Protein AF-A0A6G8QA32-F1 (afdb_monomer)

Solvent-accessible surface area (backbone atoms only — not comparable to full-atom values): 10793 Å² total; per-residue (Å²): 134,88,84,82,86,81,86,90,88,90,83,83,83,89,84,81,85,84,85,73,77,60,71,68,54,51,55,54,52,47,42,72,76,38,42,38,48,56,50,11,52,54,50,24,54,64,68,51,70,81,67,85,61,31,51,89,49,28,36,59,53,36,42,57,32,34,19,50,25,43,5,26,30,67,74,33,30,70,44,24,60,54,46,42,53,55,49,51,50,50,58,74,77,45,66,76,94,37,43,68,60,48,37,52,50,45,50,52,51,37,51,52,28,49,52,53,8,48,76,72,52,25,68,77,41,88,81,31,29,57,50,26,50,51,43,32,52,54,45,37,49,42,35,54,50,22,75,74,50,59,62,66,63,7,10,51,36,31,18,51,41,24,40,51,46,17,52,51,20,50,51,35,37,74,64,62,45,58,43,34,51,58,54,25,46,16,48,23,42,22,23,40,50,39,15,51,48,33,50,52,49,67,77,74,110

Radius of gyration: 25.03 Å; Cα contacts (8 Å, |Δi|>4): 263; chains: 1; bounding box: 91×55×49 Å

Structure (mmCIF, N/CA/C/O backbone):
data_AF-A0A6G8QA32-F1
#
_entry.id   AF-A0A6G8QA32-F1
#
loop_
_atom_site.group_PDB
_atom_site.id
_atom_site.type_symbol
_atom_site.label_atom_id
_atom_site.label_alt_id
_atom_site.label_comp_id
_atom_site.label_asym_id
_atom_site.label_entity_id
_atom_site.label_seq_id
_atom_site.pdbx_PDB_ins_code
_atom_site.Cartn_x
_atom_site.Cartn_y
_atom_site.Cartn_z
_atom_site.occupancy
_atom_site.B_iso_or_equiv
_atom_site.auth_seq_id
_atom_site.auth_comp_id
_atom_site.auth_asym_id
_atom_site.auth_atom_id
_atom_site.pdbx_PDB_model_num
ATOM 1 N N . MET A 1 1 ? -75.207 42.469 -10.118 1.00 35.59 1 MET A N 1
ATOM 2 C CA . MET A 1 1 ? -73.937 43.212 -10.244 1.00 35.59 1 MET A CA 1
ATOM 3 C C . MET A 1 1 ? -72.831 42.168 -10.261 1.00 35.59 1 MET A C 1
ATOM 5 O O . MET A 1 1 ? -72.671 41.504 -9.248 1.00 35.59 1 MET A O 1
ATOM 9 N N . THR A 1 2 ? -72.485 41.675 -11.463 1.00 43.31 2 THR A N 1
ATOM 10 C CA . THR A 1 2 ? -71.264 42.030 -12.250 1.00 43.31 2 THR A CA 1
ATOM 11 C C . THR A 1 2 ? -69.996 41.509 -11.558 1.00 43.31 2 THR A C 1
ATOM 13 O O . THR A 1 2 ? -69.832 41.728 -10.369 1.00 43.31 2 THR A O 1
ATOM 16 N N . ASP A 1 3 ? -69.050 40.779 -12.146 1.00 42.31 3 ASP A N 1
ATOM 17 C CA . ASP A 1 3 ? -68.728 40.358 -13.514 1.00 42.31 3 ASP A CA 1
ATOM 18 C C . ASP A 1 3 ? -67.750 39.168 -13.409 1.00 42.31 3 ASP A C 1
ATOM 20 O O . ASP A 1 3 ? -67.003 39.068 -12.434 1.00 42.31 3 ASP A O 1
ATOM 24 N N . LYS A 1 4 ? -67.681 38.298 -14.425 1.00 38.44 4 LYS A N 1
ATOM 25 C CA . LYS A 1 4 ? -66.510 37.426 -14.640 1.00 38.44 4 LYS A CA 1
ATOM 26 C C . LYS A 1 4 ? -66.053 37.485 -16.100 1.00 38.44 4 LYS A C 1
ATOM 28 O O . LYS A 1 4 ? -66.445 36.672 -16.930 1.00 38.44 4 LYS A O 1
ATOM 33 N N . HIS A 1 5 ? -65.166 38.446 -16.362 1.00 47.00 5 HIS A N 1
ATOM 34 C CA . HIS A 1 5 ? -63.981 38.252 -17.206 1.00 47.00 5 HIS A CA 1
ATOM 35 C C . HIS A 1 5 ? -63.198 37.032 -16.655 1.00 47.00 5 HIS A C 1
ATOM 37 O O . HIS A 1 5 ? -63.240 36.778 -15.456 1.00 47.00 5 HIS A O 1
ATOM 43 N N . THR A 1 6 ? -62.531 36.157 -17.401 1.00 45.69 6 THR A N 1
ATOM 44 C CA . THR A 1 6 ? -61.585 36.345 -18.505 1.00 45.69 6 THR A CA 1
ATOM 45 C C . THR A 1 6 ? -61.342 34.940 -19.072 1.00 45.69 6 THR A C 1
ATOM 47 O O . THR A 1 6 ? -60.805 34.083 -18.371 1.00 45.69 6 THR A O 1
ATOM 50 N N . PHE A 1 7 ? -61.731 34.692 -20.320 1.00 50.09 7 PHE A N 1
ATOM 51 C CA . PHE A 1 7 ? -61.122 33.639 -21.135 1.00 50.09 7 PHE A CA 1
ATOM 52 C C . PHE A 1 7 ? -59.887 34.231 -21.822 1.00 50.09 7 PHE A C 1
ATOM 54 O O . PHE A 1 7 ? -59.841 35.437 -22.048 1.00 50.09 7 PHE A O 1
ATOM 61 N N . VAL A 1 8 ? -58.956 33.360 -22.220 1.00 51.25 8 VAL A N 1
ATOM 62 C CA . VAL A 1 8 ? -57.717 33.640 -22.972 1.00 51.25 8 VAL A CA 1
ATOM 63 C C . VAL A 1 8 ? -56.501 33.922 -22.080 1.00 51.25 8 VAL A C 1
ATOM 65 O O . VAL A 1 8 ? -56.152 35.077 -21.892 1.00 51.25 8 VAL A O 1
ATOM 68 N N . ASN A 1 9 ? -55.843 32.869 -21.560 1.00 45.88 9 ASN A N 1
ATOM 69 C CA . ASN A 1 9 ? -54.397 32.613 -21.759 1.00 45.88 9 ASN A CA 1
ATOM 70 C C . ASN A 1 9 ? -53.909 31.324 -21.036 1.00 45.88 9 ASN A C 1
ATOM 72 O O . ASN A 1 9 ? -53.170 31.395 -20.064 1.00 45.88 9 ASN A O 1
ATOM 76 N N . GLU A 1 10 ? -54.310 30.121 -21.467 1.00 48.72 10 GLU A N 1
ATOM 77 C CA . GLU A 1 10 ? -53.823 28.864 -20.835 1.00 48.72 10 GLU A CA 1
ATOM 78 C C . GLU A 1 10 ? -53.080 27.909 -21.785 1.00 48.72 10 GLU A C 1
ATOM 80 O O . GLU A 1 10 ? -52.717 26.795 -21.408 1.00 48.72 10 GLU A O 1
ATOM 85 N N . GLY A 1 11 ? -52.815 28.331 -23.024 1.00 44.69 11 GLY A N 1
ATOM 86 C CA . GLY A 1 11 ? -52.379 27.409 -24.077 1.00 44.69 11 GLY A CA 1
ATOM 87 C C . GLY A 1 11 ? -50.909 27.451 -24.494 1.00 44.69 11 GLY A C 1
ATOM 88 O O . GLY A 1 11 ? -50.516 26.584 -25.269 1.00 44.69 11 GLY A O 1
ATOM 89 N N . ARG A 1 12 ? -50.094 28.431 -24.068 1.00 44.59 12 ARG A N 1
ATOM 90 C CA . ARG A 1 12 ? -48.812 28.709 -24.757 1.00 44.59 12 ARG A CA 1
ATOM 91 C C . ARG A 1 12 ? -47.520 28.499 -23.955 1.00 44.59 12 ARG A C 1
ATOM 93 O O . ARG A 1 12 ? -46.463 28.467 -24.571 1.00 44.59 12 ARG A O 1
ATOM 100 N N . ASP A 1 13 ? -47.577 28.209 -22.655 1.00 47.12 13 ASP A N 1
ATOM 101 C CA . ASP A 1 13 ? -46.352 28.248 -21.824 1.00 47.12 13 ASP A CA 1
ATOM 102 C C . ASP A 1 13 ? -45.863 26.891 -21.281 1.00 47.12 13 ASP A C 1
ATOM 104 O O . ASP A 1 13 ? -44.907 26.834 -20.514 1.00 47.12 13 ASP A O 1
ATOM 108 N N . ARG A 1 14 ? -46.454 25.755 -21.683 1.00 50.00 14 ARG A N 1
ATOM 109 C CA . ARG A 1 14 ? -46.094 24.430 -21.118 1.00 50.00 14 ARG A CA 1
ATOM 110 C C . ARG A 1 14 ? -45.115 23.580 -21.941 1.00 50.00 14 ARG A C 1
ATOM 112 O O . ARG A 1 14 ? -44.933 22.408 -21.619 1.00 50.00 14 ARG A O 1
ATOM 119 N N . ALA A 1 15 ? -44.467 24.128 -22.970 1.00 47.38 15 ALA A N 1
ATOM 120 C CA . ALA A 1 15 ? -43.664 23.325 -23.905 1.00 47.38 15 ALA A CA 1
ATOM 121 C C . ALA A 1 15 ? -42.150 23.614 -23.932 1.00 47.38 15 ALA A C 1
ATOM 123 O O . ALA A 1 15 ? -41.453 23.013 -24.746 1.00 47.38 15 ALA A O 1
ATOM 124 N N . ALA A 1 16 ? -41.607 24.479 -23.067 1.00 47.75 16 ALA A N 1
ATOM 125 C CA . ALA A 1 16 ? -40.223 24.948 -23.233 1.00 47.75 16 ALA A CA 1
ATOM 126 C C . ALA A 1 16 ? -39.300 24.856 -22.005 1.00 47.75 16 ALA A C 1
ATOM 128 O O . ALA A 1 16 ? -38.249 25.487 -22.031 1.00 47.75 16 ALA A O 1
ATOM 129 N N . ASP A 1 17 ? -39.609 24.059 -20.973 1.00 50.31 17 ASP A N 1
ATOM 130 C CA . ASP A 1 17 ? -38.730 23.994 -19.787 1.00 50.31 17 ASP A CA 1
ATOM 131 C C . ASP A 1 17 ? -38.497 22.586 -19.210 1.00 50.31 17 ASP A C 1
ATOM 133 O O . ASP A 1 17 ? -38.587 22.325 -18.013 1.00 50.31 17 ASP A O 1
ATOM 137 N N . ARG A 1 18 ? -38.202 21.618 -20.087 1.00 50.56 18 ARG A N 1
ATOM 138 C CA . ARG A 1 18 ? -37.724 20.278 -19.689 1.00 50.56 18 ARG A CA 1
ATOM 139 C C . ARG A 1 18 ? -36.359 19.936 -20.289 1.00 50.56 18 ARG A C 1
ATOM 141 O O . ARG A 1 18 ? -36.125 18.804 -20.700 1.00 50.56 18 ARG A O 1
ATOM 148 N N . ARG A 1 19 ? -35.426 20.893 -20.315 1.00 51.34 19 ARG A N 1
ATOM 149 C CA . ARG A 1 19 ? -33.996 20.602 -20.538 1.00 51.34 19 ARG A CA 1
ATOM 150 C C . ARG A 1 19 ? -33.278 20.398 -19.196 1.00 51.34 19 ARG A C 1
ATOM 152 O O . ARG A 1 19 ? -32.651 21.287 -18.644 1.00 51.34 19 ARG A O 1
ATOM 159 N N . SER A 1 20 ? -33.456 19.186 -18.670 1.00 56.50 20 SER A N 1
ATOM 160 C CA . SER A 1 20 ? -32.508 18.387 -17.871 1.00 56.50 20 SER A CA 1
ATOM 161 C C . SER A 1 20 ? -31.464 19.095 -16.970 1.00 56.50 20 SER A C 1
ATOM 163 O O . SER A 1 20 ? -30.311 19.236 -17.373 1.00 56.50 20 SER A O 1
ATOM 165 N N . PRO A 1 21 ? -31.774 19.321 -15.676 1.00 46.78 21 PRO A N 1
ATOM 166 C CA . PRO A 1 21 ? -30.774 19.531 -14.615 1.00 46.78 21 PRO A CA 1
ATOM 167 C C . PRO A 1 21 ? -30.239 18.221 -13.991 1.00 46.78 21 PRO A C 1
ATOM 169 O O . PRO A 1 21 ? -29.433 18.251 -13.060 1.00 46.78 21 PRO A O 1
ATOM 172 N N . GLN A 1 22 ? -30.710 17.049 -14.436 1.00 54.41 22 GLN A N 1
ATOM 173 C CA . GLN A 1 22 ? -30.453 15.769 -13.754 1.00 54.41 22 GLN A CA 1
ATOM 174 C C . GLN A 1 22 ? -29.045 15.195 -13.983 1.00 54.41 22 GLN A C 1
ATOM 176 O O . GLN A 1 22 ? -28.532 14.509 -13.099 1.00 54.41 22 GLN A O 1
ATOM 181 N N . ALA A 1 23 ? -28.385 15.509 -15.104 1.00 53.34 23 ALA A N 1
ATOM 182 C CA . ALA A 1 23 ? -27.060 14.961 -15.412 1.00 53.34 23 ALA A CA 1
ATOM 183 C C . ALA A 1 23 ? -25.986 15.410 -14.398 1.00 53.34 23 ALA A C 1
ATOM 185 O O . ALA A 1 23 ? -25.161 14.609 -13.968 1.00 53.34 23 ALA A O 1
ATOM 186 N N . HIS A 1 24 ? -26.043 16.661 -13.929 1.00 51.91 24 HIS A N 1
ATOM 187 C CA . HIS A 1 24 ? -25.031 17.226 -13.025 1.00 51.91 24 HIS A CA 1
ATOM 188 C C . HIS A 1 24 ? -25.173 16.750 -11.566 1.00 51.91 24 HIS A C 1
ATOM 190 O O . HIS A 1 24 ? -24.177 16.638 -10.849 1.00 51.91 24 HIS A O 1
ATOM 196 N N . ARG A 1 25 ? -26.396 16.414 -11.121 1.00 55.50 25 ARG A N 1
ATOM 197 C CA . ARG A 1 25 ? -26.646 15.832 -9.785 1.00 55.50 25 ARG A CA 1
ATOM 198 C C . ARG A 1 25 ? -26.235 14.360 -9.684 1.00 55.50 25 ARG A C 1
ATOM 200 O O . ARG A 1 25 ? -25.860 13.917 -8.604 1.00 55.50 25 ARG A O 1
ATOM 207 N N . GLY A 1 26 ? -26.278 13.611 -10.789 1.00 61.16 26 GLY A N 1
ATOM 208 C CA . GLY A 1 26 ? -25.907 12.192 -10.796 1.00 61.16 26 GLY A CA 1
ATOM 209 C C . GLY A 1 26 ? -24.415 11.969 -10.545 1.00 61.16 26 GLY A C 1
ATOM 210 O O . GLY A 1 26 ? -24.044 11.174 -9.687 1.00 61.16 26 GLY A O 1
ATOM 211 N N . TRP A 1 27 ? -23.559 12.724 -11.239 1.00 61.28 27 TRP A N 1
ATOM 212 C CA . TRP A 1 27 ? -22.103 12.583 -11.136 1.00 61.28 27 TRP A CA 1
ATOM 213 C C . TRP A 1 27 ? -21.562 13.108 -9.807 1.00 61.28 27 TRP A C 1
ATOM 215 O O . TRP A 1 27 ? -20.755 12.442 -9.169 1.00 61.28 27 TRP A O 1
ATOM 225 N N . THR A 1 28 ? -22.058 14.252 -9.332 1.00 66.62 28 THR A N 1
ATOM 226 C CA . THR A 1 28 ? -21.672 14.801 -8.021 1.00 66.62 28 THR A CA 1
ATOM 227 C C . THR A 1 28 ? -22.135 13.913 -6.862 1.00 66.62 28 THR A C 1
ATOM 229 O O . THR A 1 28 ? -21.379 13.715 -5.913 1.00 66.62 28 THR A O 1
ATOM 232 N N . GLY A 1 29 ? -23.324 13.304 -6.957 1.00 66.19 29 GLY A N 1
ATOM 233 C CA . GLY A 1 29 ? -23.816 12.328 -5.979 1.00 66.19 29 GLY A CA 1
ATOM 234 C C . GLY A 1 29 ? -23.032 11.011 -5.979 1.00 66.19 29 GLY A C 1
ATOM 235 O O . GLY A 1 29 ? -22.724 10.484 -4.909 1.00 66.19 29 GLY A O 1
ATOM 236 N N . LEU A 1 30 ? -22.641 10.507 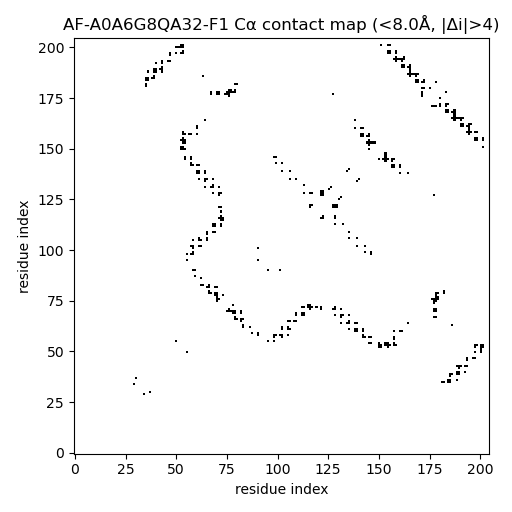-7.158 1.00 62.53 30 LEU A N 1
ATOM 237 C CA . LEU A 1 30 ? -21.757 9.342 -7.266 1.00 62.53 30 LEU A CA 1
ATOM 238 C C . LEU A 1 30 ? -20.360 9.633 -6.708 1.00 62.53 30 LEU A C 1
ATOM 240 O O . LEU A 1 30 ? -19.847 8.824 -5.942 1.00 62.53 30 LEU A O 1
ATOM 244 N N . LEU A 1 31 ? -19.761 10.782 -7.042 1.00 62.94 31 LEU A N 1
ATOM 245 C CA . LEU A 1 31 ? -18.456 11.185 -6.511 1.00 62.94 31 LEU A CA 1
ATOM 246 C C . LEU A 1 31 ? -18.503 11.384 -4.995 1.00 62.94 31 LEU A C 1
ATOM 248 O O . LEU A 1 31 ? -17.568 10.987 -4.316 1.00 62.94 31 LEU A O 1
ATOM 252 N N . ALA A 1 32 ? -19.588 11.926 -4.440 1.00 68.56 32 ALA A N 1
ATOM 253 C CA . ALA A 1 32 ? -19.733 12.064 -2.992 1.00 68.56 32 ALA A CA 1
ATOM 254 C C . ALA A 1 32 ? -19.792 10.701 -2.273 1.00 68.56 32 ALA A C 1
ATOM 256 O O . ALA A 1 32 ? -19.285 10.572 -1.159 1.00 68.56 32 ALA A O 1
ATOM 257 N N . HIS A 1 33 ? -20.372 9.675 -2.908 1.00 78.00 33 HIS A N 1
ATOM 258 C CA . HIS A 1 33 ? -20.499 8.338 -2.317 1.00 78.00 33 HIS A CA 1
ATOM 259 C C . HIS A 1 33 ? -19.316 7.401 -2.625 1.00 78.00 33 HIS A C 1
ATOM 261 O O . HIS A 1 33 ? -19.033 6.501 -1.840 1.00 78.00 33 HIS A O 1
ATOM 267 N N . ARG A 1 34 ? -18.610 7.612 -3.743 1.00 90.06 34 ARG A N 1
ATOM 268 C CA . ARG A 1 34 ? -17.484 6.792 -4.233 1.00 90.06 34 ARG A CA 1
ATOM 269 C C . ARG A 1 34 ? -16.193 7.594 -4.399 1.00 90.06 34 ARG A C 1
ATOM 271 O O . ARG A 1 34 ? -15.340 7.243 -5.213 1.00 90.06 34 ARG A O 1
ATOM 278 N N . TRP A 1 35 ? -16.027 8.659 -3.613 1.00 94.38 35 TRP A N 1
ATOM 279 C CA . TRP A 1 35 ? -14.808 9.469 -3.631 1.00 94.38 35 TRP A CA 1
ATOM 280 C C . TRP A 1 35 ? -13.525 8.639 -3.449 1.00 94.38 35 TRP A C 1
ATOM 282 O O . TRP A 1 35 ? -12.556 8.969 -4.132 1.00 94.38 35 TRP A O 1
ATOM 292 N N . PRO A 1 36 ? -13.475 7.555 -2.632 1.00 95.25 36 PRO A N 1
ATOM 293 C CA . PRO A 1 36 ? -12.251 6.772 -2.501 1.00 95.25 36 PRO A CA 1
ATOM 294 C C . PRO A 1 36 ? -11.911 6.032 -3.794 1.00 95.25 36 PRO A C 1
ATOM 296 O O . PRO A 1 36 ? -10.756 6.015 -4.198 1.00 95.25 36 PRO A O 1
ATOM 299 N N . THR A 1 37 ? -12.915 5.490 -4.490 1.00 95.81 37 THR A N 1
ATOM 300 C CA . THR A 1 37 ? -12.738 4.850 -5.801 1.00 95.81 37 THR A CA 1
ATOM 301 C C . THR A 1 37 ? -12.262 5.854 -6.842 1.00 95.81 37 THR A C 1
ATOM 303 O O . THR A 1 37 ? -11.296 5.587 -7.547 1.00 95.81 37 THR A O 1
ATOM 306 N N . ALA A 1 38 ? -12.910 7.019 -6.930 1.00 94.94 38 ALA A N 1
ATOM 307 C CA . ALA A 1 38 ? -12.535 8.053 -7.892 1.00 94.94 38 ALA A CA 1
ATOM 308 C C . ALA A 1 38 ? -11.100 8.550 -7.653 1.00 94.94 38 ALA A C 1
ATOM 310 O O . ALA A 1 38 ? -10.321 8.671 -8.597 1.00 94.94 38 ALA A O 1
ATOM 311 N N . LEU A 1 39 ? -10.732 8.770 -6.386 1.00 95.81 39 LEU A N 1
ATOM 312 C CA . LEU A 1 39 ? -9.366 9.108 -6.000 1.00 95.81 39 LEU A CA 1
ATOM 313 C C . LEU A 1 39 ? -8.390 7.971 -6.331 1.00 95.81 39 LEU A C 1
ATOM 315 O O . LEU A 1 39 ? -7.285 8.243 -6.783 1.00 95.81 39 LEU A O 1
ATOM 319 N N . GLY A 1 40 ? -8.790 6.714 -6.129 1.00 96.56 40 GLY A N 1
ATOM 320 C CA . GLY A 1 40 ? -7.959 5.546 -6.415 1.00 96.56 40 GLY A CA 1
ATOM 321 C C . GLY A 1 40 ? -7.651 5.418 -7.902 1.00 96.56 40 GLY A C 1
ATOM 322 O O . GLY A 1 40 ? -6.496 5.265 -8.273 1.00 96.56 40 GLY A O 1
ATOM 323 N N . VAL A 1 41 ? -8.658 5.596 -8.762 1.00 96.94 41 VAL A N 1
ATOM 324 C CA . VAL A 1 41 ? -8.477 5.630 -10.223 1.00 96.94 41 VAL A CA 1
ATOM 325 C C . VAL A 1 41 ? -7.546 6.772 -10.635 1.00 96.94 41 VAL A C 1
ATOM 327 O O . VAL A 1 41 ? -6.653 6.565 -11.451 1.00 96.94 41 VAL A O 1
ATOM 330 N N . ALA A 1 42 ? -7.729 7.967 -10.065 1.00 95.88 42 ALA A N 1
ATOM 331 C CA . ALA A 1 42 ? -6.887 9.118 -10.382 1.00 95.88 42 ALA A CA 1
ATOM 332 C C . ALA A 1 42 ? -5.423 8.894 -9.971 1.00 95.88 42 ALA A C 1
ATOM 334 O O . ALA A 1 42 ? -4.521 9.163 -10.758 1.00 95.88 42 ALA A O 1
ATOM 335 N N . VAL A 1 43 ? -5.183 8.370 -8.764 1.00 94.88 43 VAL A N 1
ATOM 336 C CA . VAL A 1 43 ? -3.828 8.047 -8.295 1.00 94.88 43 VAL A CA 1
ATOM 337 C C . VAL A 1 43 ? -3.219 6.932 -9.136 1.00 94.88 43 VAL A C 1
ATOM 339 O O . VAL A 1 43 ? -2.089 7.093 -9.576 1.00 94.88 43 VAL A O 1
ATOM 342 N N . ALA A 1 44 ? -3.963 5.862 -9.427 1.00 95.56 44 ALA A N 1
ATOM 343 C CA . ALA A 1 44 ? -3.485 4.779 -10.279 1.00 95.56 44 ALA A CA 1
ATOM 344 C C . ALA A 1 44 ? -3.063 5.292 -11.661 1.00 95.56 44 ALA A C 1
ATOM 346 O O . ALA A 1 44 ? -1.984 4.966 -12.133 1.00 95.56 44 ALA A O 1
ATOM 347 N N . ALA A 1 45 ? -3.873 6.149 -12.289 1.00 95.00 45 ALA A N 1
ATOM 348 C CA . ALA A 1 45 ? -3.529 6.757 -13.572 1.00 95.00 45 ALA A CA 1
ATOM 349 C C . ALA A 1 45 ? -2.219 7.565 -13.505 1.00 95.00 45 ALA A C 1
ATOM 351 O O . ALA A 1 45 ? -1.419 7.498 -14.433 1.00 95.00 45 ALA A O 1
ATOM 352 N N . LEU A 1 46 ? -1.984 8.294 -12.408 1.00 91.88 46 LEU A N 1
ATOM 353 C CA . LEU A 1 46 ? -0.741 9.041 -12.193 1.00 91.88 46 LEU A CA 1
ATOM 354 C C . LEU A 1 46 ? 0.457 8.120 -11.936 1.00 91.88 46 LEU A C 1
ATOM 356 O O . LEU A 1 46 ? 1.538 8.393 -12.449 1.00 91.88 46 LEU A O 1
ATOM 360 N N . THR A 1 47 ? 0.284 7.039 -11.169 1.00 88.69 47 THR A N 1
ATOM 361 C CA . THR A 1 47 ? 1.379 6.109 -10.854 1.00 88.69 47 THR A CA 1
ATOM 362 C C . THR A 1 47 ? 1.783 5.263 -12.053 1.00 88.69 47 THR A C 1
ATOM 364 O O . THR A 1 47 ? 2.949 4.900 -12.155 1.00 88.69 47 THR A O 1
ATOM 367 N N . VAL A 1 48 ? 0.854 4.954 -12.966 1.00 90.06 48 VAL A N 1
ATOM 368 C CA . VAL A 1 48 ? 1.147 4.101 -14.131 1.00 90.06 48 VAL A CA 1
ATOM 369 C C . VAL A 1 48 ? 1.662 4.861 -15.357 1.00 90.06 48 VAL A C 1
ATOM 371 O O . VAL A 1 48 ? 2.127 4.234 -16.303 1.00 90.06 48 VAL A O 1
ATOM 374 N N . PHE A 1 49 ? 1.579 6.196 -15.363 1.00 87.44 49 PHE A N 1
ATOM 375 C CA . PHE A 1 49 ? 1.800 7.016 -16.560 1.00 87.44 49 PHE A CA 1
ATOM 376 C C . PHE A 1 49 ? 3.211 6.903 -17.171 1.00 87.44 49 PHE A C 1
ATOM 378 O O . PHE A 1 49 ? 3.342 6.994 -18.388 1.00 87.44 49 PHE A O 1
ATOM 385 N N . ASP A 1 50 ? 4.248 6.695 -16.355 1.00 79.38 50 ASP A N 1
ATOM 386 C CA . ASP A 1 50 ? 5.651 6.550 -16.799 1.00 79.38 50 ASP A CA 1
ATOM 387 C C . ASP A 1 50 ? 6.264 5.225 -16.306 1.00 79.38 50 ASP A C 1
ATOM 389 O O . ASP A 1 50 ? 7.457 5.150 -16.022 1.00 79.38 50 ASP A O 1
ATOM 393 N N . LEU A 1 51 ? 5.444 4.171 -16.162 1.00 85.12 51 LEU A N 1
ATOM 394 C CA . LEU A 1 51 ? 5.944 2.828 -15.842 1.00 85.12 51 LEU A CA 1
ATOM 395 C C . LEU A 1 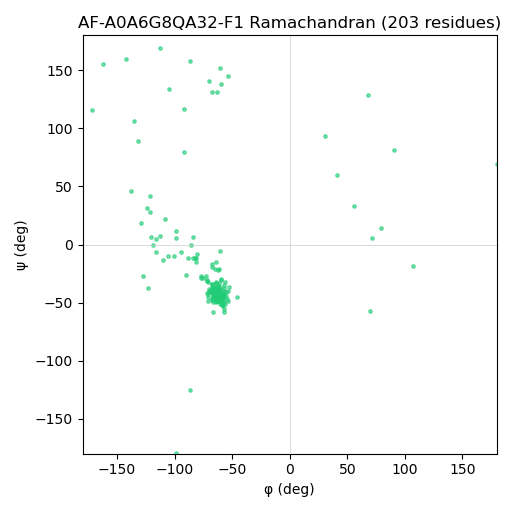51 ? 6.760 2.267 -17.006 1.00 85.12 51 LEU A C 1
ATOM 397 O O . LEU A 1 51 ? 6.295 2.279 -18.148 1.00 85.12 51 LEU A O 1
ATOM 401 N N . ARG A 1 52 ? 7.953 1.737 -16.710 1.00 81.38 52 ARG A N 1
ATOM 402 C CA . ARG A 1 52 ? 8.859 1.188 -17.730 1.00 81.38 52 ARG A CA 1
ATOM 403 C C . ARG A 1 52 ? 9.235 -0.267 -17.488 1.00 81.38 52 ARG A C 1
ATOM 405 O O . ARG A 1 52 ? 9.351 -0.993 -18.466 1.00 81.38 52 ARG A O 1
ATOM 412 N N . GLY A 1 53 ? 9.430 -0.683 -16.233 1.00 74.00 53 GLY A N 1
ATOM 413 C CA . GLY A 1 53 ? 9.880 -2.046 -15.904 1.00 74.00 53 GLY A CA 1
ATOM 414 C C . GLY A 1 53 ? 9.025 -2.798 -14.880 1.00 74.00 53 GLY A C 1
ATOM 415 O O . GLY A 1 53 ? 8.963 -4.018 -14.914 1.00 74.00 53 GLY A O 1
ATOM 416 N N . GLY A 1 54 ? 8.338 -2.105 -13.974 1.00 79.88 54 GLY A N 1
ATOM 417 C CA . GLY A 1 54 ? 7.451 -2.691 -12.965 1.00 79.88 54 GLY A CA 1
ATOM 418 C C . GLY A 1 54 ? 7.989 -2.683 -11.533 1.00 79.88 54 GLY A C 1
ATOM 419 O O . GLY A 1 54 ? 7.199 -2.792 -10.595 1.00 79.88 54 GLY A O 1
ATOM 420 N N . THR A 1 55 ? 9.300 -2.517 -11.325 1.00 90.06 55 THR A N 1
ATOM 421 C CA . THR A 1 55 ? 9.904 -2.452 -9.980 1.00 90.06 55 THR A CA 1
ATOM 422 C C . THR A 1 55 ? 9.813 -1.071 -9.331 1.00 90.06 55 THR A C 1
ATOM 424 O O . THR A 1 55 ? 10.000 -0.959 -8.123 1.00 90.06 55 THR A O 1
ATOM 427 N N . GLU A 1 56 ? 9.440 -0.032 -10.079 1.00 89.94 56 GLU A N 1
ATOM 428 C CA . GLU A 1 56 ? 9.300 1.353 -9.602 1.00 89.94 56 GLU A CA 1
ATOM 429 C C . GLU A 1 56 ? 8.199 1.512 -8.537 1.00 89.94 56 GLU A C 1
ATOM 431 O O . GLU A 1 56 ? 8.120 2.526 -7.848 1.00 89.94 56 GLU A O 1
ATOM 436 N N . LEU A 1 57 ? 7.326 0.510 -8.390 1.00 92.81 57 LEU A N 1
ATOM 437 C CA . LEU A 1 57 ? 6.271 0.482 -7.376 1.00 92.81 57 LEU A CA 1
ATOM 438 C C . LEU A 1 57 ? 6.646 -0.350 -6.141 1.00 92.81 57 LEU A C 1
ATOM 440 O O . LEU A 1 57 ? 5.811 -0.531 -5.251 1.00 92.81 57 LEU A O 1
ATOM 444 N N . ALA A 1 58 ? 7.884 -0.844 -6.049 1.00 94.62 58 ALA A N 1
ATOM 445 C CA . ALA A 1 58 ? 8.371 -1.654 -4.936 1.00 94.62 58 ALA A CA 1
ATOM 446 C C . ALA A 1 58 ? 8.220 -0.931 -3.586 1.00 94.62 58 ALA A C 1
ATOM 448 O O . ALA A 1 58 ? 7.495 -1.411 -2.707 1.00 94.62 58 ALA A O 1
ATOM 449 N N . ALA A 1 59 ? 8.822 0.252 -3.419 1.00 93.81 59 ALA A N 1
ATOM 450 C CA . ALA A 1 59 ? 8.728 0.992 -2.163 1.00 93.81 59 ALA A CA 1
ATOM 451 C C . ALA A 1 59 ? 7.293 1.439 -1.835 1.00 93.81 59 ALA A C 1
ATOM 453 O O . ALA A 1 59 ? 6.916 1.460 -0.660 1.00 93.81 59 ALA A O 1
ATOM 454 N N . LEU A 1 60 ? 6.468 1.743 -2.845 1.00 93.56 60 LEU A N 1
ATOM 455 C CA . LEU A 1 60 ? 5.046 2.047 -2.646 1.00 93.56 60 LEU A CA 1
ATOM 456 C C . LEU A 1 60 ? 4.286 0.827 -2.101 1.00 93.56 60 LEU A C 1
ATOM 458 O O . LEU A 1 60 ? 3.536 0.950 -1.134 1.00 93.56 60 LEU A O 1
ATOM 462 N N . THR A 1 61 ? 4.534 -0.355 -2.664 1.00 95.44 61 THR A N 1
ATOM 463 C CA . THR A 1 61 ? 3.935 -1.622 -2.215 1.00 95.44 61 THR A CA 1
ATOM 464 C C . THR A 1 61 ? 4.359 -1.957 -0.781 1.00 95.44 61 THR A C 1
ATOM 466 O O . THR A 1 61 ? 3.524 -2.309 0.056 1.00 95.44 61 THR A O 1
ATOM 469 N N . MET A 1 62 ? 5.645 -1.772 -0.449 1.00 96.38 62 MET A N 1
ATOM 470 C CA . MET A 1 62 ? 6.140 -1.887 0.928 1.00 96.38 62 MET A CA 1
ATOM 471 C C . MET A 1 62 ? 5.392 -0.918 1.853 1.00 96.38 62 MET A C 1
ATOM 473 O O . MET A 1 62 ? 4.882 -1.339 2.894 1.00 96.38 62 MET A O 1
ATOM 477 N N . LEU A 1 63 ? 5.276 0.359 1.471 1.00 96.94 63 LEU A N 1
ATOM 478 C CA . LEU A 1 63 ? 4.585 1.379 2.257 1.00 96.94 63 LEU A CA 1
ATOM 479 C C . LEU A 1 63 ? 3.141 0.975 2.583 1.00 96.94 63 LEU A C 1
ATOM 481 O O . LEU A 1 63 ? 2.745 1.120 3.740 1.00 96.94 63 LEU A O 1
ATOM 485 N N . MET A 1 64 ? 2.371 0.437 1.630 1.00 96.06 64 MET A N 1
ATOM 486 C CA . MET A 1 64 ? 0.980 0.028 1.886 1.00 96.06 64 MET A CA 1
ATOM 487 C C . MET A 1 64 ? 0.883 -0.988 3.038 1.00 96.06 64 MET A C 1
ATOM 489 O O . MET A 1 64 ? 0.084 -0.814 3.962 1.00 96.06 64 MET A O 1
ATOM 493 N N . SER A 1 65 ? 1.788 -1.970 3.084 1.00 95.31 65 SER A N 1
ATOM 494 C CA . SER A 1 65 ? 1.838 -2.934 4.192 1.00 95.31 65 SER A CA 1
ATOM 495 C C . SER A 1 65 ? 2.172 -2.274 5.545 1.00 95.31 65 SER A C 1
ATOM 497 O O . SER A 1 65 ? 1.580 -2.603 6.581 1.00 95.31 65 SER A O 1
ATOM 499 N N . VAL A 1 66 ? 3.065 -1.274 5.552 1.00 97.50 66 VAL A N 1
ATOM 500 C CA . VAL A 1 66 ? 3.436 -0.514 6.759 1.00 97.50 66 VAL A CA 1
ATOM 501 C C . VAL A 1 66 ? 2.278 0.342 7.264 1.00 97.50 66 VAL A C 1
ATOM 503 O O . VAL A 1 66 ? 2.103 0.481 8.477 1.00 97.50 66 VAL A O 1
ATOM 506 N N . VAL A 1 67 ? 1.444 0.876 6.368 1.00 97.94 67 VAL A N 1
ATOM 507 C CA . VAL A 1 67 ? 0.260 1.665 6.733 1.00 97.94 67 VAL A CA 1
ATOM 508 C C . VAL A 1 67 ? -0.700 0.853 7.607 1.00 97.94 67 VAL A C 1
ATOM 510 O O . VAL A 1 67 ? -1.157 1.342 8.648 1.00 97.94 67 VAL A O 1
ATOM 513 N N . TYR A 1 68 ? -0.958 -0.402 7.236 1.00 97.19 68 TYR A N 1
ATOM 514 C CA . TYR A 1 68 ? -1.783 -1.320 8.022 1.00 97.19 68 TYR A CA 1
ATOM 515 C C . TYR A 1 68 ? -1.205 -1.578 9.414 1.00 97.19 68 TYR A C 1
ATOM 517 O O . TYR A 1 68 ? -1.926 -1.512 10.418 1.00 97.19 68 TYR A O 1
ATOM 525 N N . LEU A 1 69 ? 0.106 -1.823 9.492 1.00 97.50 69 LEU A N 1
ATOM 526 C CA . LEU A 1 69 ? 0.785 -2.038 10.763 1.00 97.50 69 LEU A CA 1
ATOM 527 C C . LEU A 1 69 ? 0.754 -0.783 11.645 1.00 97.50 69 LEU A C 1
ATOM 529 O O . LEU A 1 69 ? 0.478 -0.893 12.838 1.00 97.50 69 LEU A O 1
ATOM 533 N N . GLY A 1 70 ? 0.958 0.407 11.075 1.00 96.81 70 GLY A N 1
ATOM 534 C CA . GLY A 1 70 ? 0.884 1.678 11.798 1.00 96.81 70 GLY A CA 1
ATOM 535 C C . GLY A 1 70 ? -0.513 1.964 12.355 1.00 96.81 70 GLY A C 1
ATOM 536 O O . GLY A 1 70 ? -0.657 2.341 13.523 1.00 96.81 70 GLY A O 1
ATOM 537 N N . ALA A 1 71 ? -1.562 1.710 11.567 1.00 96.50 71 ALA A N 1
ATOM 538 C CA . ALA A 1 71 ? -2.945 1.829 12.027 1.00 96.50 71 ALA A CA 1
ATOM 539 C C . ALA A 1 71 ? -3.261 0.847 13.172 1.00 96.50 71 ALA A C 1
ATOM 541 O O . ALA A 1 71 ? -3.893 1.236 14.162 1.00 96.50 71 ALA A O 1
ATOM 542 N N . ALA A 1 72 ? -2.776 -0.398 13.073 1.00 96.12 72 ALA A N 1
ATOM 543 C CA . ALA A 1 72 ? -2.916 -1.412 14.118 1.00 96.12 72 ALA A CA 1
ATOM 544 C C . ALA A 1 72 ? -2.130 -1.062 15.393 1.00 96.12 72 ALA A C 1
ATOM 546 O O . ALA A 1 72 ? -2.661 -1.193 16.496 1.00 96.12 72 ALA A O 1
ATOM 547 N N . ALA A 1 73 ? -0.893 -0.581 15.255 1.00 96.44 73 ALA A N 1
ATOM 548 C CA . ALA A 1 73 ? -0.025 -0.195 16.365 1.00 96.44 73 ALA A CA 1
ATOM 549 C C . ALA A 1 73 ? -0.601 0.961 17.187 1.00 96.44 73 ALA A C 1
ATOM 551 O O . ALA A 1 73 ? -0.437 1.018 18.409 1.00 96.44 73 ALA A O 1
ATOM 552 N N . LEU A 1 74 ? -1.295 1.884 16.520 1.00 94.44 74 LEU A N 1
ATOM 553 C CA . LEU A 1 74 ? -1.877 3.058 17.160 1.00 94.44 74 LEU A CA 1
ATOM 554 C C . LEU A 1 74 ? -3.337 2.879 17.576 1.00 94.44 74 LEU A C 1
ATOM 556 O O . LEU A 1 74 ? -3.869 3.753 18.267 1.00 94.44 74 LEU A O 1
ATOM 560 N N . ASP A 1 75 ? -3.948 1.752 17.202 1.00 93.06 75 ASP A N 1
ATOM 561 C CA . ASP A 1 75 ? -5.349 1.408 17.456 1.00 93.06 75 ASP A CA 1
ATOM 562 C C . ASP A 1 75 ? -6.320 2.475 16.913 1.00 93.06 75 ASP A C 1
ATOM 564 O O . ASP A 1 75 ? -7.366 2.764 17.494 1.00 93.06 75 ASP A O 1
ATOM 568 N N . ARG A 1 76 ? -5.951 3.118 15.794 1.00 93.81 76 ARG A N 1
ATOM 569 C CA . ARG A 1 76 ? -6.722 4.203 15.168 1.00 93.81 76 ARG A CA 1
ATOM 570 C C . ARG A 1 76 ? -6.803 4.022 13.659 1.00 93.81 76 ARG A C 1
ATOM 572 O O . ARG A 1 76 ? -5.886 4.364 12.924 1.00 93.81 76 ARG A O 1
ATOM 579 N N . ARG A 1 77 ? -7.983 3.622 13.185 1.00 95.00 77 ARG A N 1
ATOM 580 C CA . ARG A 1 77 ? -8.277 3.357 11.764 1.00 95.00 77 ARG A CA 1
ATOM 581 C C . ARG A 1 77 ? -7.942 4.507 10.813 1.00 95.00 77 ARG A C 1
ATOM 583 O O . ARG A 1 77 ? -7.436 4.283 9.721 1.00 95.00 77 ARG A O 1
ATOM 590 N N . ARG A 1 78 ? -8.219 5.750 11.225 1.00 94.06 78 ARG A N 1
ATOM 591 C CA . ARG A 1 78 ? -7.941 6.956 10.418 1.00 94.06 78 ARG A CA 1
ATOM 592 C C . ARG A 1 78 ? -6.448 7.222 10.246 1.00 94.06 78 ARG A C 1
ATOM 594 O O . ARG A 1 78 ? -6.070 7.942 9.332 1.00 94.06 78 ARG A O 1
ATOM 601 N N . PHE A 1 79 ? -5.616 6.646 11.111 1.00 94.69 79 PHE A N 1
ATOM 602 C CA . PHE A 1 79 ? -4.175 6.827 11.052 1.00 94.69 79 PHE A CA 1
ATOM 603 C C . PHE A 1 79 ? -3.561 6.172 9.809 1.00 94.69 79 PHE A C 1
ATOM 605 O O . PHE A 1 79 ? -2.481 6.576 9.403 1.00 94.69 79 PHE A O 1
ATOM 612 N N . ALA A 1 80 ? -4.286 5.262 9.145 1.00 96.69 80 ALA A N 1
ATOM 613 C CA . ALA A 1 80 ? -3.892 4.727 7.847 1.00 96.69 80 ALA A CA 1
ATOM 614 C C . ALA A 1 80 ? -3.618 5.844 6.819 1.00 96.69 80 ALA A C 1
ATOM 616 O O . ALA A 1 80 ? -2.548 5.901 6.227 1.00 96.69 80 ALA A O 1
ATOM 617 N N . TRP A 1 81 ? -4.530 6.816 6.703 1.00 97.56 81 TRP A N 1
ATOM 618 C CA . TRP A 1 81 ? -4.340 7.979 5.829 1.00 97.56 81 TRP A CA 1
ATOM 619 C C . TRP A 1 81 ? -3.136 8.834 6.233 1.00 97.56 81 TRP A C 1
ATOM 621 O O . TRP A 1 81 ? -2.434 9.344 5.371 1.00 97.56 81 TRP A O 1
ATOM 631 N N . VAL A 1 82 ? -2.873 8.982 7.534 1.00 97.75 82 VAL A N 1
ATOM 632 C CA . VAL A 1 82 ? -1.734 9.776 8.024 1.00 97.75 82 VAL A CA 1
ATOM 633 C C . VAL A 1 82 ? -0.412 9.110 7.650 1.00 97.75 82 VAL A C 1
ATOM 635 O O . VAL A 1 82 ? 0.471 9.778 7.119 1.00 97.75 82 VAL A O 1
ATOM 638 N N . VAL A 1 83 ? -0.284 7.801 7.888 1.00 96.81 83 VAL A N 1
ATOM 639 C CA . VAL A 1 83 ? 0.929 7.041 7.539 1.00 96.81 83 VAL A CA 1
ATOM 640 C C . VAL A 1 83 ? 1.120 7.006 6.029 1.00 96.81 83 VAL A C 1
ATOM 642 O O . VAL A 1 83 ? 2.239 7.202 5.569 1.00 96.81 83 VAL A O 1
ATOM 645 N N . LEU A 1 84 ? 0.035 6.836 5.266 1.00 97.12 84 LEU A N 1
ATOM 646 C CA . LEU A 1 84 ? 0.079 6.899 3.810 1.00 97.12 84 LEU A CA 1
ATOM 647 C C . LEU A 1 84 ? 0.632 8.244 3.342 1.00 97.12 84 LEU A C 1
ATOM 649 O O . LEU A 1 84 ? 1.606 8.271 2.604 1.00 97.12 84 LEU A O 1
ATOM 653 N N . LEU A 1 85 ? 0.026 9.355 3.767 1.00 97.38 85 LEU A N 1
ATOM 654 C CA . LEU A 1 85 ? 0.425 10.687 3.311 1.00 97.38 85 LEU A CA 1
ATOM 655 C C . LEU A 1 85 ? 1.865 11.016 3.718 1.00 97.38 85 LEU A C 1
ATOM 657 O O . LEU A 1 85 ? 2.604 11.590 2.924 1.00 97.38 85 LEU A O 1
ATOM 661 N N . ALA A 1 86 ? 2.282 10.612 4.921 1.00 97.38 86 ALA A N 1
ATOM 662 C CA . ALA A 1 86 ? 3.664 10.759 5.363 1.00 97.38 86 ALA A CA 1
ATOM 663 C C . ALA A 1 86 ? 4.632 9.933 4.499 1.00 97.38 86 ALA A C 1
ATOM 665 O O . ALA A 1 86 ? 5.664 10.445 4.076 1.00 97.38 86 ALA A O 1
ATOM 666 N N . GLY A 1 87 ? 4.294 8.678 4.199 1.00 96.19 87 GLY A N 1
ATOM 667 C CA . GLY A 1 87 ? 5.120 7.814 3.360 1.00 96.19 87 GLY A CA 1
ATOM 668 C C . GLY A 1 87 ? 5.179 8.266 1.902 1.00 96.19 87 GLY A C 1
ATOM 669 O O . GLY A 1 87 ? 6.256 8.291 1.321 1.00 96.19 87 GLY A O 1
ATOM 670 N N . VAL A 1 88 ? 4.055 8.700 1.327 1.00 94.19 88 VAL A N 1
ATOM 671 C CA . VAL A 1 88 ? 4.001 9.269 -0.028 1.00 94.19 88 VAL A CA 1
ATOM 672 C C . VAL A 1 88 ? 4.818 10.554 -0.109 1.00 94.19 88 VAL A C 1
ATOM 674 O O . VAL A 1 88 ? 5.517 10.756 -1.094 1.00 94.19 88 VAL A O 1
ATOM 677 N N . ALA A 1 89 ? 4.798 11.399 0.927 1.00 95.81 89 ALA A N 1
ATOM 678 C CA . ALA A 1 89 ? 5.684 12.558 0.979 1.00 95.81 89 ALA A CA 1
ATOM 679 C C . ALA A 1 89 ? 7.159 12.126 0.933 1.00 95.81 89 ALA A C 1
ATOM 681 O O . ALA A 1 89 ? 7.917 12.667 0.137 1.00 95.81 89 ALA A O 1
ATOM 682 N N . VAL A 1 90 ? 7.560 11.111 1.708 1.00 94.50 90 VAL A N 1
ATOM 683 C CA . VAL A 1 90 ? 8.926 10.560 1.634 1.00 94.50 90 VAL A CA 1
ATOM 684 C C . VAL A 1 90 ? 9.251 10.072 0.218 1.00 94.50 90 VAL A C 1
ATOM 686 O O . VAL A 1 90 ? 10.285 10.453 -0.318 1.00 94.50 90 VAL A O 1
ATOM 689 N N . LEU A 1 91 ? 8.358 9.304 -0.414 1.00 91.62 91 LEU A N 1
ATOM 690 C CA . LEU A 1 91 ? 8.539 8.822 -1.790 1.00 91.62 91 LEU A CA 1
ATOM 691 C C . LEU A 1 91 ? 8.659 9.963 -2.812 1.00 91.62 91 LEU A C 1
ATOM 693 O O . LEU A 1 91 ? 9.437 9.863 -3.750 1.00 91.62 91 LEU A O 1
ATOM 697 N N . ALA A 1 92 ? 7.922 11.059 -2.627 1.00 90.06 92 ALA A N 1
ATOM 698 C CA . ALA A 1 92 ? 7.933 12.195 -3.546 1.00 90.06 92 ALA A CA 1
ATOM 699 C C . ALA A 1 92 ? 9.220 13.037 -3.466 1.00 90.06 92 ALA A C 1
ATOM 701 O O . ALA A 1 92 ? 9.582 13.694 -4.442 1.00 90.06 92 ALA A O 1
ATOM 702 N N . PHE A 1 93 ? 9.897 13.050 -2.313 1.00 90.94 93 PHE A N 1
ATOM 703 C CA . PHE A 1 93 ? 11.113 13.845 -2.095 1.00 90.94 93 PHE A CA 1
ATOM 704 C C . PHE A 1 93 ? 12.411 13.035 -2.198 1.00 90.94 93 PHE A C 1
ATOM 706 O O . PHE A 1 93 ? 13.492 13.626 -2.214 1.00 90.94 93 PHE A O 1
ATOM 713 N N . VAL A 1 94 ? 12.330 11.705 -2.260 1.00 89.75 94 VAL A N 1
ATOM 714 C CA . VAL A 1 94 ? 13.496 10.822 -2.361 1.00 89.75 94 VAL A CA 1
ATOM 715 C C . VAL A 1 94 ? 13.610 10.277 -3.788 1.00 89.75 94 VAL A C 1
ATOM 717 O O . VAL A 1 94 ? 12.616 9.809 -4.337 1.00 89.75 94 VAL A O 1
ATOM 720 N N . PRO A 1 95 ? 14.806 10.295 -4.406 1.00 84.94 95 PRO A N 1
ATOM 721 C CA . PRO A 1 95 ? 14.988 9.762 -5.753 1.00 84.94 95 PRO A CA 1
ATOM 722 C C . PRO A 1 95 ? 14.632 8.275 -5.849 1.00 84.94 95 PRO A C 1
ATOM 724 O O . PRO A 1 95 ? 15.073 7.479 -5.015 1.00 84.94 95 PRO A O 1
ATOM 727 N N . THR A 1 96 ? 13.940 7.891 -6.925 1.00 78.00 96 THR A N 1
ATOM 728 C CA . THR A 1 96 ? 13.547 6.500 -7.230 1.00 78.00 96 THR A CA 1
ATOM 729 C C . THR A 1 96 ? 14.738 5.561 -7.412 1.00 78.00 96 THR A C 1
ATOM 731 O O . THR A 1 96 ? 14.635 4.372 -7.152 1.00 78.00 96 THR A O 1
ATOM 734 N N . SER A 1 97 ? 15.934 6.075 -7.717 1.00 80.00 97 SER A N 1
ATOM 735 C CA . SER A 1 97 ? 17.177 5.284 -7.682 1.00 80.00 97 SER A CA 1
ATOM 736 C C . SER A 1 97 ? 17.506 4.705 -6.293 1.00 80.00 97 SER A C 1
ATOM 738 O O . SER A 1 97 ? 18.478 3.968 -6.147 1.00 80.00 97 SER A O 1
ATOM 740 N N . SER A 1 98 ? 16.727 5.054 -5.267 1.00 87.00 98 SER A N 1
ATOM 741 C CA . SER A 1 98 ? 16.902 4.641 -3.876 1.00 87.00 98 SER A CA 1
ATOM 742 C C . SER A 1 98 ? 15.848 3.626 -3.410 1.00 87.00 98 SER A C 1
ATOM 744 O O . SER A 1 98 ? 15.647 3.513 -2.203 1.00 87.00 98 SER A O 1
ATOM 746 N N . GLU A 1 99 ? 15.188 2.882 -4.312 1.00 85.81 99 GLU A N 1
ATOM 747 C CA . GLU A 1 99 ? 14.149 1.876 -3.981 1.00 85.81 99 GLU A CA 1
ATOM 748 C C . GLU A 1 99 ? 14.538 0.952 -2.815 1.00 85.81 99 GLU A C 1
ATOM 750 O O . GLU A 1 99 ? 13.757 0.738 -1.885 1.00 85.81 99 GLU A O 1
ATOM 755 N N . VAL A 1 100 ? 15.774 0.439 -2.819 1.00 89.88 100 VAL A N 1
ATOM 756 C CA . VAL A 1 100 ? 16.284 -0.424 -1.741 1.00 89.88 100 VAL A CA 1
ATOM 757 C C . VAL A 1 100 ? 16.341 0.337 -0.415 1.00 89.88 100 VAL A C 1
ATOM 759 O O . VAL A 1 100 ? 15.856 -0.154 0.602 1.00 89.88 100 VAL A O 1
ATOM 762 N N . ALA A 1 101 ? 16.892 1.553 -0.410 1.00 91.81 101 ALA A N 1
ATOM 763 C CA . ALA A 1 101 ? 17.003 2.369 0.798 1.00 91.81 101 ALA A CA 1
ATOM 764 C C . ALA A 1 101 ? 15.626 2.792 1.334 1.00 91.81 101 ALA A C 1
ATOM 766 O O . ALA A 1 101 ? 15.405 2.761 2.543 1.00 91.81 101 ALA A O 1
ATOM 767 N N . LEU A 1 102 ? 14.689 3.128 0.444 1.00 93.25 102 LEU A N 1
ATOM 768 C CA . LEU A 1 102 ? 13.300 3.433 0.782 1.00 93.25 102 LEU A CA 1
ATOM 769 C C . LEU A 1 102 ? 12.597 2.221 1.396 1.00 93.25 102 LEU A C 1
ATOM 771 O O . LEU A 1 102 ? 12.007 2.333 2.469 1.00 93.25 102 LEU A O 1
ATOM 775 N N . SER A 1 103 ? 12.723 1.051 0.770 1.00 91.88 103 SER A N 1
ATOM 776 C CA . SER A 1 103 ? 12.134 -0.201 1.258 1.00 91.88 103 SER A CA 1
ATOM 777 C C . SER A 1 103 ? 12.687 -0.594 2.629 1.00 91.88 103 SER A C 1
ATOM 779 O O . SER A 1 103 ? 11.925 -0.941 3.533 1.00 91.88 103 SER A O 1
ATOM 781 N N . VAL A 1 104 ? 14.003 -0.469 2.831 1.00 91.81 104 VAL A N 1
ATOM 782 C CA . VAL A 1 104 ? 14.651 -0.695 4.133 1.00 91.81 104 VAL A CA 1
ATOM 783 C C . VAL A 1 104 ? 14.205 0.346 5.164 1.00 91.81 104 VAL A C 1
ATOM 785 O O . VAL A 1 104 ? 13.932 -0.006 6.312 1.00 91.81 104 VAL A O 1
ATOM 788 N N . GLY A 1 105 ? 14.071 1.614 4.771 1.00 95.56 105 GLY A N 1
ATOM 789 C CA . GLY A 1 105 ? 13.566 2.684 5.631 1.00 95.56 105 GLY A CA 1
ATOM 790 C C . GLY A 1 105 ? 12.132 2.433 6.101 1.00 95.56 105 GLY A C 1
ATOM 791 O O . GLY A 1 105 ? 11.833 2.568 7.290 1.00 95.56 105 GLY A O 1
ATOM 792 N N . PHE A 1 106 ? 11.250 1.986 5.205 1.00 97.12 106 PHE A N 1
ATOM 793 C CA . PHE A 1 106 ? 9.890 1.592 5.567 1.00 97.12 106 PHE A CA 1
ATOM 794 C C . PHE A 1 106 ? 9.860 0.338 6.440 1.00 97.12 106 PHE A C 1
ATOM 796 O O . PHE A 1 106 ? 9.081 0.295 7.390 1.00 97.12 106 PHE A O 1
ATOM 803 N N . LEU A 1 107 ? 10.740 -0.639 6.210 1.00 95.88 107 LEU A N 1
ATOM 804 C CA . LEU A 1 107 ? 10.867 -1.800 7.092 1.00 95.88 107 LEU A CA 1
ATOM 805 C C . LEU A 1 107 ? 11.330 -1.400 8.503 1.00 95.88 107 LEU A C 1
ATOM 807 O O . LEU A 1 107 ? 10.806 -1.905 9.498 1.00 95.88 107 LEU A O 1
ATOM 811 N N . ALA A 1 108 ? 12.254 -0.444 8.613 1.00 97.44 108 ALA A N 1
ATOM 812 C CA . ALA A 1 108 ? 12.653 0.123 9.898 1.00 97.44 108 ALA A CA 1
ATOM 813 C C . ALA A 1 108 ? 11.477 0.842 10.585 1.00 97.44 108 ALA A C 1
ATOM 815 O O . ALA A 1 108 ? 11.234 0.633 11.775 1.00 97.44 108 ALA A O 1
ATOM 816 N N . ALA A 1 109 ? 10.687 1.622 9.840 1.00 97.69 109 ALA A N 1
ATOM 817 C CA . ALA A 1 109 ? 9.462 2.230 10.362 1.00 97.69 109 ALA A CA 1
ATOM 818 C C . ALA A 1 109 ? 8.439 1.170 10.814 1.00 97.69 109 ALA A C 1
ATOM 820 O O . ALA A 1 109 ? 7.808 1.319 11.863 1.00 97.69 109 ALA A O 1
ATOM 821 N N . ALA A 1 110 ? 8.315 0.065 10.075 1.00 97.75 110 ALA A N 1
ATOM 822 C CA . ALA A 1 110 ? 7.468 -1.063 10.438 1.00 97.75 110 ALA A CA 1
ATOM 823 C C . ALA A 1 110 ? 7.908 -1.696 11.763 1.00 97.75 110 ALA A C 1
ATOM 825 O O . ALA A 1 110 ? 7.071 -1.962 12.625 1.00 97.75 110 ALA A O 1
ATOM 826 N N . LEU A 1 111 ? 9.216 -1.868 11.972 1.00 98.06 111 LEU A N 1
ATOM 827 C CA . LEU A 1 111 ? 9.762 -2.350 13.239 1.00 98.06 111 LEU A CA 1
ATOM 828 C C . LEU A 1 111 ? 9.423 -1.399 14.395 1.00 98.06 111 LEU A C 1
ATOM 830 O O . LEU A 1 111 ? 8.999 -1.854 15.457 1.00 98.06 111 LEU A O 1
ATOM 834 N N . VAL A 1 112 ? 9.536 -0.084 14.188 1.00 98.19 112 VAL A N 1
ATOM 835 C CA . VAL A 1 112 ? 9.137 0.913 15.195 1.00 98.19 112 VAL A CA 1
ATOM 836 C C . VAL A 1 112 ? 7.649 0.784 15.527 1.00 98.19 112 VAL A C 1
ATOM 838 O O . VAL A 1 112 ? 7.291 0.694 16.704 1.00 98.19 112 VAL A O 1
ATOM 841 N N . PHE A 1 113 ? 6.771 0.709 14.521 1.00 97.94 113 PHE A N 1
ATOM 842 C CA . PHE A 1 113 ? 5.338 0.503 14.752 1.00 97.94 113 PHE A CA 1
ATOM 843 C C . PHE A 1 113 ? 5.051 -0.814 15.470 1.00 97.94 113 PHE A C 1
ATOM 845 O O . PHE A 1 113 ? 4.225 -0.838 16.382 1.00 97.94 113 PHE A O 1
ATOM 852 N N . PHE A 1 114 ? 5.746 -1.893 15.114 1.00 97.62 114 PHE A N 1
ATOM 853 C CA . PHE A 1 114 ? 5.622 -3.175 15.795 1.00 97.62 114 PHE A CA 1
ATOM 854 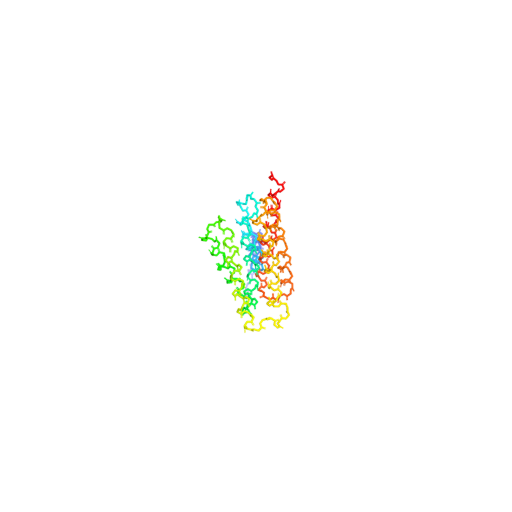C C . PHE A 1 114 ? 5.975 -3.058 17.279 1.00 97.62 114 PHE A C 1
ATOM 856 O O . PHE A 1 114 ? 5.170 -3.448 18.123 1.00 97.62 114 PHE A O 1
ATOM 863 N N . VAL A 1 115 ? 7.130 -2.472 17.609 1.00 97.94 115 VAL A N 1
ATOM 864 C CA . VAL A 1 115 ? 7.581 -2.292 18.998 1.00 97.94 115 VAL A CA 1
ATOM 865 C C . VAL A 1 115 ? 6.587 -1.440 19.786 1.00 97.94 115 VAL A C 1
ATOM 867 O O . VAL A 1 115 ? 6.166 -1.834 20.874 1.00 97.94 115 VAL A O 1
ATOM 870 N N . VAL A 1 116 ? 6.143 -0.313 19.221 1.00 97.19 116 VAL A N 1
ATOM 871 C CA . VAL A 1 116 ? 5.147 0.566 19.854 1.00 97.19 116 VAL A CA 1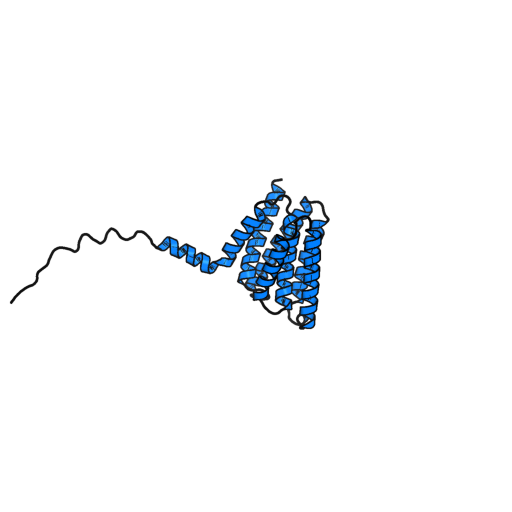
ATOM 872 C C . VAL A 1 116 ? 3.820 -0.166 20.064 1.00 97.19 116 VAL A C 1
ATOM 874 O O . VAL A 1 116 ? 3.246 -0.118 21.151 1.00 97.19 116 VAL A O 1
ATOM 877 N N . GLY A 1 117 ? 3.327 -0.876 19.050 1.00 96.25 117 GLY A N 1
ATOM 878 C CA . GLY A 1 117 ? 2.085 -1.637 19.132 1.00 96.25 117 GLY A CA 1
ATOM 879 C C . GLY A 1 117 ? 2.160 -2.775 20.150 1.00 96.25 117 GLY A C 1
ATOM 880 O O . GLY A 1 117 ? 1.209 -2.995 20.904 1.00 96.25 117 GLY A O 1
ATOM 881 N N . ALA A 1 118 ? 3.292 -3.477 20.211 1.00 96.12 118 ALA A N 1
ATOM 882 C CA . ALA A 1 118 ? 3.534 -4.559 21.157 1.00 96.12 118 ALA A CA 1
ATOM 883 C C . ALA A 1 118 ? 3.595 -4.030 22.595 1.00 96.12 118 ALA A C 1
ATOM 885 O O . ALA A 1 118 ? 2.912 -4.573 23.466 1.00 96.12 118 ALA A O 1
ATOM 886 N N . ALA A 1 119 ? 4.306 -2.920 22.824 1.00 96.31 119 ALA A N 1
ATOM 887 C CA . ALA A 1 119 ? 4.359 -2.233 24.115 1.00 96.31 119 ALA A CA 1
ATOM 888 C C . ALA A 1 119 ? 2.971 -1.767 24.591 1.00 96.31 119 ALA A C 1
ATOM 890 O O . ALA A 1 119 ? 2.683 -1.764 25.785 1.00 96.31 119 ALA A O 1
ATOM 891 N N . ARG A 1 120 ? 2.069 -1.441 23.657 1.00 93.94 120 ARG A N 1
ATOM 892 C CA . ARG A 1 120 ? 0.665 -1.088 23.934 1.00 93.94 120 ARG A CA 1
ATOM 893 C C . ARG A 1 120 ? -0.269 -2.301 24.068 1.00 93.94 120 ARG A C 1
ATOM 895 O O . ARG A 1 120 ? -1.482 -2.129 24.162 1.00 93.94 120 ARG A O 1
ATOM 902 N N . GLY A 1 121 ? 0.265 -3.524 24.067 1.00 92.19 121 GLY A N 1
ATOM 903 C CA . GLY A 1 121 ? -0.503 -4.763 24.227 1.00 92.19 121 GLY A CA 1
ATOM 904 C C . GLY A 1 121 ? -1.233 -5.239 22.965 1.00 92.19 121 GLY A C 1
ATOM 905 O O . GLY A 1 121 ? -2.092 -6.120 23.047 1.00 92.19 121 GLY A O 1
ATOM 906 N N . GLY A 1 122 ? -0.899 -4.696 21.790 1.00 91.00 122 GLY A N 1
ATOM 907 C CA . GLY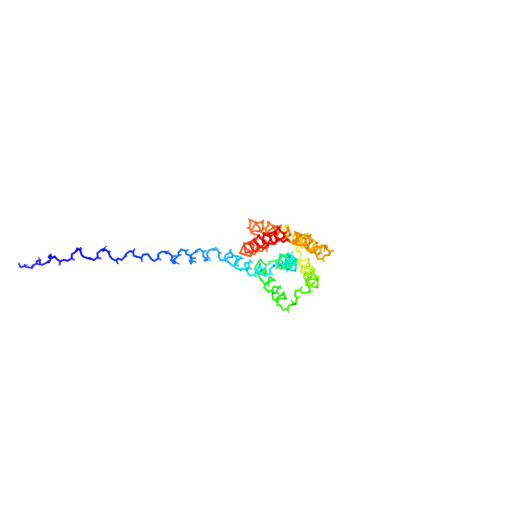 A 1 122 ? -1.568 -4.983 20.516 1.00 91.00 122 GLY A CA 1
ATOM 908 C C . GLY A 1 122 ? -1.482 -6.443 20.057 1.00 91.00 122 GLY A C 1
ATOM 909 O O . GLY A 1 122 ? -2.352 -6.893 19.313 1.00 91.00 122 GLY A O 1
ATOM 910 N N . LEU A 1 123 ? -0.496 -7.207 20.545 1.00 91.25 123 LEU A N 1
ATOM 911 C CA . LEU A 1 123 ? -0.328 -8.637 20.241 1.00 91.25 123 LEU A CA 1
ATOM 912 C C . LEU A 1 123 ? -1.468 -9.516 20.775 1.00 91.25 123 LEU A C 1
ATOM 914 O O . LEU A 1 123 ? -1.689 -10.609 20.267 1.00 91.25 123 LEU A O 1
ATOM 918 N N . ARG A 1 124 ? -2.217 -9.044 21.780 1.00 86.81 124 ARG A N 1
ATOM 919 C CA . ARG A 1 124 ? -3.333 -9.797 22.375 1.00 86.81 124 ARG A CA 1
ATOM 920 C C . ARG A 1 124 ? -4.630 -9.694 21.567 1.00 86.81 124 ARG A C 1
ATOM 922 O O . ARG A 1 124 ? -5.582 -10.412 21.856 1.00 86.81 124 ARG A O 1
ATOM 929 N N . LYS A 1 125 ? -4.700 -8.788 20.584 1.00 84.00 125 LYS A N 1
ATOM 930 C CA . LYS A 1 125 ? -5.912 -8.549 19.790 1.00 84.00 125 LYS A CA 1
ATOM 931 C C . LYS A 1 125 ? -5.910 -9.432 18.530 1.00 84.00 125 LYS A C 1
ATOM 933 O O . LYS A 1 125 ? -5.056 -9.228 17.662 1.00 84.00 125 LYS A O 1
ATOM 938 N N . PRO A 1 126 ? -6.861 -10.369 18.371 1.00 76.62 126 PRO A N 1
ATOM 939 C CA . PRO A 1 126 ? -6.928 -11.215 17.180 1.00 76.62 126 PRO A CA 1
ATOM 940 C C . PRO A 1 126 ? -7.183 -10.374 15.921 1.00 76.62 126 PRO A C 1
ATOM 942 O O . PRO A 1 126 ? -8.064 -9.513 15.903 1.00 76.62 126 PRO A O 1
ATOM 945 N N . GLY A 1 127 ? -6.392 -10.610 14.870 1.00 74.81 127 GLY A N 1
ATOM 946 C CA . GLY A 1 127 ? -6.448 -9.847 13.613 1.00 74.81 127 GLY A CA 1
ATOM 947 C C . GLY A 1 127 ? -5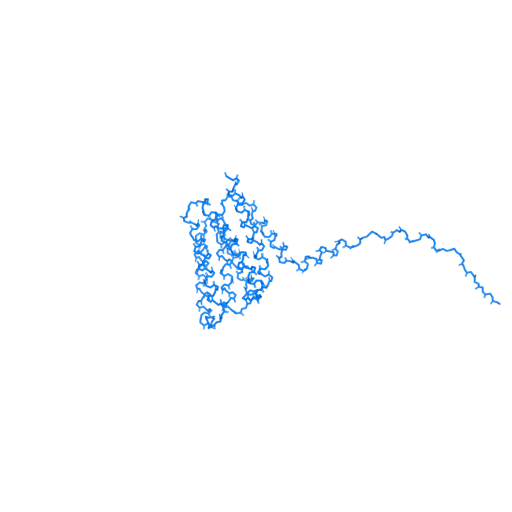.905 -8.412 13.695 1.00 74.81 127 GLY A C 1
ATOM 948 O O . GLY A 1 127 ? -6.022 -7.667 12.726 1.00 74.81 127 GLY A O 1
ATOM 949 N N . GLY A 1 128 ? -5.339 -8.017 14.843 1.00 88.75 128 GLY A N 1
ATOM 950 C CA . GLY A 1 128 ? -4.689 -6.725 15.054 1.00 88.75 128 GLY A CA 1
ATOM 951 C C . GLY A 1 128 ? -3.221 -6.754 14.634 1.00 88.75 128 GLY A C 1
ATOM 952 O O . GLY A 1 128 ? -2.896 -7.138 13.515 1.00 88.75 128 GLY A O 1
ATOM 953 N N . LEU A 1 129 ? -2.327 -6.373 15.551 1.00 94.00 129 LEU A N 1
ATOM 954 C CA . LEU A 1 129 ? -0.903 -6.168 15.270 1.00 94.00 129 LEU A CA 1
ATOM 955 C C . LEU A 1 129 ? -0.231 -7.383 14.616 1.00 94.00 129 LEU A C 1
ATOM 957 O O . LEU A 1 129 ? 0.432 -7.226 13.601 1.00 94.00 129 LEU A O 1
ATOM 961 N N . ALA A 1 130 ? -0.455 -8.590 15.149 1.00 94.38 130 ALA A N 1
ATOM 962 C CA . ALA A 1 130 ? 0.192 -9.807 14.657 1.00 94.38 130 ALA A CA 1
ATOM 963 C C . ALA A 1 130 ? -0.142 -10.112 13.186 1.00 94.38 130 ALA A C 1
ATOM 965 O O . ALA A 1 130 ? 0.750 -10.448 12.414 1.00 94.38 130 ALA A O 1
ATOM 966 N N . LEU A 1 131 ? -1.408 -9.949 12.778 1.00 95.81 131 LEU A N 1
ATOM 967 C CA . LEU A 1 131 ? -1.815 -10.181 11.389 1.00 95.81 131 LEU A CA 1
ATOM 968 C C . LEU A 1 131 ? -1.186 -9.149 10.446 1.00 95.81 131 LEU A C 1
ATOM 970 O O . LEU A 1 131 ? -0.740 -9.506 9.363 1.00 95.81 131 LEU A O 1
ATOM 974 N N . GLN A 1 132 ? -1.102 -7.885 10.869 1.00 96.94 132 GLN A N 1
ATOM 975 C CA . GLN A 1 132 ? -0.474 -6.852 10.042 1.00 96.94 132 GLN A CA 1
ATOM 976 C C . GLN A 1 132 ? 1.045 -7.016 9.971 1.00 96.94 132 GLN A C 1
ATOM 978 O O . GLN A 1 132 ? 1.636 -6.740 8.935 1.00 96.94 132 GLN A O 1
ATOM 983 N N . SER A 1 133 ? 1.683 -7.537 11.024 1.00 97.12 133 SER A N 1
ATOM 984 C CA . SER A 1 133 ? 3.091 -7.938 10.967 1.00 97.12 133 SER A CA 1
ATOM 985 C C . SER A 1 133 ? 3.316 -9.066 9.963 1.00 97.12 133 SER A C 1
ATOM 987 O O . SER A 1 133 ? 4.290 -9.014 9.221 1.00 97.12 133 SER A O 1
ATOM 989 N N . VAL A 1 134 ? 2.404 -10.043 9.880 1.00 96.69 134 VAL A N 1
ATOM 990 C CA . VAL A 1 134 ? 2.445 -11.067 8.820 1.00 96.69 134 VAL A CA 1
ATOM 991 C C . VAL A 1 134 ? 2.306 -10.424 7.441 1.00 96.69 134 VAL A C 1
ATOM 993 O O . VAL A 1 134 ? 3.063 -10.783 6.549 1.00 96.69 134 VAL A O 1
ATOM 996 N N . GLY A 1 135 ? 1.409 -9.445 7.279 1.00 96.62 135 GLY A N 1
ATOM 997 C CA . GLY A 1 135 ? 1.286 -8.666 6.044 1.00 96.62 135 GLY A CA 1
ATOM 998 C C . GLY A 1 135 ? 2.601 -7.991 5.645 1.00 96.62 135 GLY A C 1
ATOM 999 O O . GLY A 1 135 ? 3.081 -8.201 4.536 1.00 96.62 135 GLY A O 1
ATOM 1000 N N . VAL A 1 136 ? 3.237 -7.257 6.565 1.00 97.81 136 VAL A N 1
ATOM 1001 C CA . VAL A 1 136 ? 4.546 -6.620 6.323 1.00 97.81 136 VAL A CA 1
ATOM 1002 C C . VAL A 1 136 ? 5.615 -7.645 5.950 1.00 97.81 136 VAL A C 1
ATOM 1004 O O . VAL A 1 136 ? 6.373 -7.414 5.017 1.00 97.81 136 VAL A O 1
ATOM 1007 N N . LEU A 1 137 ? 5.684 -8.785 6.640 1.00 97.88 137 LEU A N 1
ATOM 1008 C CA . LEU A 1 137 ? 6.673 -9.817 6.322 1.00 97.88 137 LEU A CA 1
ATOM 1009 C C . LEU A 1 137 ? 6.409 -10.458 4.954 1.00 97.88 137 LEU A C 1
ATOM 1011 O O . LEU A 1 137 ? 7.346 -10.646 4.184 1.00 97.88 137 LEU A O 1
ATOM 1015 N N . ALA A 1 138 ? 5.153 -10.764 4.628 1.00 97.81 138 ALA A N 1
ATOM 1016 C CA . ALA A 1 138 ? 4.776 -11.372 3.357 1.00 97.81 138 ALA A CA 1
ATOM 1017 C C . ALA A 1 138 ? 5.017 -10.417 2.179 1.00 97.81 138 ALA A C 1
ATOM 1019 O O . ALA A 1 138 ? 5.803 -10.729 1.291 1.00 97.81 138 ALA A O 1
ATOM 1020 N N . PHE A 1 139 ? 4.408 -9.229 2.189 1.00 97.69 139 PHE A N 1
ATOM 1021 C CA . PHE A 1 139 ? 4.565 -8.264 1.098 1.00 97.69 139 PHE A CA 1
ATOM 1022 C C . PHE A 1 139 ? 5.980 -7.691 1.052 1.00 97.69 139 PHE A C 1
ATOM 1024 O O . PHE A 1 139 ? 6.569 -7.593 -0.020 1.00 97.69 139 PHE A O 1
ATOM 1031 N N . GLY A 1 140 ? 6.563 -7.379 2.210 1.00 96.12 140 GLY A N 1
ATOM 1032 C CA . GLY A 1 140 ? 7.915 -6.844 2.294 1.00 96.12 140 GLY A CA 1
ATOM 1033 C C . GLY A 1 140 ? 8.977 -7.826 1.807 1.00 96.12 140 GLY A C 1
ATOM 1034 O O . GLY A 1 140 ? 9.905 -7.406 1.125 1.00 96.12 140 GLY A O 1
ATOM 1035 N N . SER A 1 141 ? 8.840 -9.130 2.080 1.00 97.19 141 SER A N 1
ATOM 1036 C CA . SER A 1 141 ? 9.772 -10.128 1.531 1.00 97.19 141 SER A CA 1
ATOM 1037 C C . SER A 1 141 ? 9.645 -10.278 0.014 1.00 97.19 141 SER A C 1
ATOM 1039 O O . SER A 1 141 ? 10.675 -10.350 -0.652 1.00 97.19 141 SER A O 1
ATOM 1041 N N . ILE A 1 142 ? 8.426 -10.256 -0.540 1.00 97.81 142 ILE A N 1
ATOM 1042 C CA . ILE A 1 142 ? 8.206 -10.289 -1.998 1.00 97.81 142 ILE A CA 1
ATOM 1043 C C . ILE A 1 142 ? 8.832 -9.059 -2.661 1.00 97.81 142 ILE A C 1
ATOM 1045 O O . ILE A 1 142 ? 9.573 -9.195 -3.630 1.00 97.81 142 ILE A O 1
ATOM 1049 N N . VAL A 1 143 ? 8.580 -7.870 -2.110 1.00 95.62 143 VAL A N 1
ATOM 1050 C CA . VAL A 1 143 ? 9.128 -6.607 -2.620 1.00 95.62 143 VAL A CA 1
ATOM 1051 C C . VAL A 1 143 ? 10.651 -6.587 -2.538 1.00 95.62 143 VAL A C 1
ATOM 1053 O O . VAL A 1 143 ? 11.310 -6.217 -3.502 1.00 95.62 143 VAL A O 1
ATOM 1056 N N . LEU A 1 144 ? 11.235 -7.005 -1.412 1.00 95.81 144 LEU A N 1
ATOM 1057 C CA . LEU A 1 144 ? 12.689 -7.072 -1.295 1.00 95.81 144 LEU A CA 1
ATOM 1058 C C . LEU A 1 144 ? 13.265 -8.070 -2.300 1.00 95.81 144 LEU A C 1
ATOM 1060 O O . LEU A 1 144 ? 14.215 -7.723 -2.987 1.00 95.81 144 LEU A O 1
ATOM 1064 N N . ALA A 1 145 ? 12.675 -9.259 -2.449 1.00 97.25 145 ALA A N 1
ATOM 1065 C CA . ALA A 1 145 ? 13.111 -10.224 -3.456 1.00 97.25 145 ALA A CA 1
ATOM 1066 C C . ALA A 1 145 ? 13.054 -9.639 -4.875 1.00 97.25 145 ALA A C 1
ATOM 1068 O O . ALA A 1 145 ? 14.012 -9.800 -5.626 1.00 97.25 145 ALA A O 1
ATOM 1069 N N . ALA A 1 146 ? 11.990 -8.899 -5.207 1.00 96.75 146 ALA A N 1
ATOM 1070 C CA . ALA A 1 146 ? 11.826 -8.238 -6.499 1.00 96.75 146 ALA A CA 1
ATOM 1071 C C . ALA A 1 146 ? 12.976 -7.281 -6.849 1.00 96.75 146 ALA A C 1
ATOM 1073 O O . ALA A 1 146 ? 13.326 -7.147 -8.017 1.00 96.75 146 ALA A O 1
ATOM 1074 N N . LEU A 1 147 ? 13.589 -6.648 -5.845 1.00 94.81 147 LEU A N 1
ATOM 1075 C CA . LEU A 1 147 ? 14.707 -5.717 -6.024 1.00 94.81 147 LEU A CA 1
ATOM 1076 C C . LEU A 1 147 ? 16.072 -6.404 -6.214 1.00 94.81 147 LEU A C 1
ATOM 1078 O O . LEU A 1 147 ? 17.051 -5.720 -6.507 1.00 94.81 147 LEU A O 1
ATOM 1082 N N . TYR A 1 148 ? 16.160 -7.727 -6.034 1.00 95.50 148 TYR A N 1
ATOM 1083 C CA . TYR A 1 148 ? 17.411 -8.498 -6.136 1.00 95.50 148 TYR A CA 1
ATOM 1084 C C . TYR A 1 148 ? 17.401 -9.573 -7.232 1.00 95.50 148 TYR A C 1
ATOM 1086 O O . TYR A 1 148 ? 18.399 -10.275 -7.401 1.00 95.50 148 TYR A O 1
ATOM 1094 N N . VAL A 1 149 ? 16.296 -9.723 -7.961 1.00 96.00 149 VAL A N 1
ATOM 1095 C CA . VAL A 1 149 ? 16.192 -10.612 -9.127 1.00 96.00 149 VAL A CA 1
ATOM 1096 C C . VAL A 1 149 ? 16.351 -9.822 -10.428 1.00 96.00 149 VAL A C 1
ATOM 1098 O O . VAL A 1 149 ? 16.592 -8.614 -10.401 1.00 96.00 149 VAL A O 1
ATOM 1101 N N . ASP A 1 150 ? 16.264 -10.498 -11.576 1.00 94.00 150 ASP A N 1
ATOM 1102 C CA . ASP A 1 150 ? 16.240 -9.804 -12.862 1.00 94.00 150 ASP A CA 1
ATOM 1103 C C . ASP A 1 150 ? 15.030 -8.845 -12.959 1.00 94.00 150 ASP A C 1
ATOM 1105 O O . ASP A 1 150 ? 14.008 -9.086 -12.309 1.00 94.00 150 ASP A O 1
ATOM 1109 N N . PRO A 1 151 ? 15.129 -7.749 -13.735 1.00 91.56 151 PRO A N 1
ATOM 1110 C CA . PRO A 1 151 ? 14.089 -6.721 -13.771 1.00 91.56 151 PRO A CA 1
ATOM 1111 C C . PRO A 1 151 ? 12.694 -7.230 -14.151 1.00 91.56 151 PRO A C 1
ATOM 1113 O O . PRO A 1 151 ? 11.719 -6.772 -13.556 1.00 91.56 151 PRO A O 1
ATOM 1116 N N . ASP A 1 152 ? 12.593 -8.187 -15.076 1.00 93.69 152 ASP A N 1
ATOM 1117 C CA . ASP A 1 152 ? 11.305 -8.692 -15.560 1.00 93.69 152 ASP A CA 1
ATOM 1118 C C . ASP A 1 152 ? 10.626 -9.530 -14.473 1.00 93.69 152 ASP A C 1
ATOM 1120 O O . ASP A 1 152 ? 9.468 -9.293 -14.111 1.00 93.69 152 ASP A O 1
ATOM 1124 N N . LEU A 1 153 ? 11.365 -10.469 -13.871 1.00 95.75 153 LEU A N 1
ATOM 1125 C CA . LEU A 1 153 ? 10.881 -11.249 -12.733 1.00 95.75 153 LEU A CA 1
ATOM 1126 C C . LEU A 1 153 ? 10.552 -10.348 -11.538 1.00 95.75 153 LEU A C 1
ATOM 1128 O O . LEU A 1 153 ? 9.552 -10.570 -10.851 1.00 95.75 153 LEU A O 1
ATOM 1132 N N . GLY A 1 154 ? 11.362 -9.314 -11.306 1.00 96.62 154 GLY A N 1
ATOM 1133 C CA . GLY A 1 154 ? 11.119 -8.296 -10.290 1.00 96.62 154 GLY A CA 1
ATOM 1134 C C . GLY A 1 154 ? 9.793 -7.574 -10.517 1.00 96.62 154 GLY A C 1
ATOM 1135 O O . GLY A 1 154 ? 8.979 -7.470 -9.596 1.00 96.62 154 GLY A O 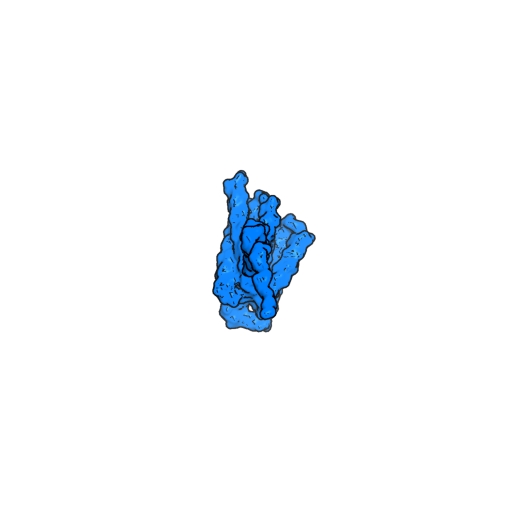1
ATOM 1136 N N . GLY A 1 155 ? 9.525 -7.154 -11.753 1.00 96.38 155 GLY A N 1
ATOM 1137 C CA . GLY A 1 155 ? 8.253 -6.558 -12.147 1.00 96.38 155 GLY A CA 1
ATOM 1138 C C . GLY A 1 155 ? 7.067 -7.490 -11.885 1.00 96.38 155 GLY A C 1
ATOM 1139 O O . GLY A 1 155 ? 6.076 -7.065 -11.285 1.00 96.38 155 GLY A O 1
ATOM 1140 N N . PHE A 1 156 ? 7.171 -8.777 -12.243 1.00 97.62 156 PHE A N 1
ATOM 1141 C CA . PHE A 1 156 ? 6.120 -9.759 -11.943 1.00 97.62 156 PHE A CA 1
ATOM 1142 C C . PHE A 1 156 ? 5.876 -9.894 -10.437 1.00 97.62 156 PHE A C 1
ATOM 1144 O O . PHE A 1 156 ? 4.724 -9.908 -10.000 1.00 97.62 156 PHE A O 1
ATOM 1151 N N . LEU A 1 157 ? 6.936 -9.960 -9.626 1.00 98.12 157 LEU A N 1
ATOM 1152 C CA . LEU A 1 157 ? 6.818 -10.044 -8.169 1.00 98.12 157 LEU A CA 1
ATOM 1153 C C . LEU A 1 157 ? 6.116 -8.814 -7.580 1.00 98.12 157 LEU A C 1
ATOM 1155 O O . LEU A 1 157 ? 5.224 -8.979 -6.745 1.00 98.12 157 LEU A O 1
ATOM 1159 N N . VAL A 1 158 ? 6.452 -7.601 -8.033 1.00 97.50 158 VAL A N 1
ATOM 1160 C CA . VAL A 1 158 ? 5.761 -6.372 -7.602 1.00 97.50 158 VAL A CA 1
ATOM 1161 C C . VAL A 1 158 ? 4.298 -6.386 -8.035 1.00 97.50 158 VAL A C 1
ATOM 1163 O O . VAL A 1 158 ? 3.419 -6.094 -7.224 1.00 97.50 158 VAL A O 1
ATOM 1166 N N . ALA A 1 159 ? 4.002 -6.794 -9.269 1.00 97.81 159 ALA A N 1
ATOM 1167 C CA . ALA A 1 159 ? 2.630 -6.876 -9.753 1.00 97.81 159 ALA A CA 1
ATOM 1168 C C . ALA A 1 159 ? 1.778 -7.850 -8.926 1.00 97.81 159 ALA A C 1
ATOM 1170 O O . ALA A 1 159 ? 0.672 -7.509 -8.503 1.00 97.81 159 ALA A O 1
ATOM 1171 N N . PHE A 1 160 ? 2.295 -9.046 -8.636 1.00 98.31 160 PHE A N 1
ATOM 1172 C CA . PHE A 1 160 ? 1.597 -10.011 -7.786 1.00 98.31 160 PHE A CA 1
ATOM 1173 C C . PHE A 1 160 ? 1.489 -9.541 -6.333 1.00 98.31 160 PHE A C 1
ATOM 1175 O O . PHE A 1 160 ? 0.470 -9.809 -5.694 1.00 98.31 160 PHE A O 1
ATOM 1182 N N . ALA A 1 161 ? 2.484 -8.815 -5.814 1.00 98.44 161 ALA A N 1
ATOM 1183 C CA . ALA A 1 161 ? 2.404 -8.200 -4.494 1.00 98.44 161 ALA A CA 1
ATOM 1184 C C . ALA A 1 161 ? 1.275 -7.161 -4.426 1.00 98.44 161 ALA A C 1
ATOM 1186 O O . ALA A 1 161 ? 0.473 -7.219 -3.497 1.00 98.44 161 ALA A O 1
ATOM 1187 N N . LEU A 1 162 ? 1.154 -6.286 -5.430 1.00 98.38 162 LEU A N 1
ATOM 1188 C CA . LEU A 1 162 ? 0.059 -5.318 -5.547 1.00 98.38 162 LEU A CA 1
ATOM 1189 C C . LEU A 1 162 ? -1.299 -6.022 -5.636 1.00 98.38 162 LEU A C 1
ATOM 1191 O O . LEU A 1 162 ? -2.184 -5.758 -4.832 1.00 98.38 162 LEU A O 1
ATOM 1195 N N . LEU A 1 163 ? -1.469 -6.992 -6.538 1.00 98.56 163 LEU A N 1
ATOM 1196 C CA . LEU A 1 163 ? -2.739 -7.722 -6.668 1.00 98.56 163 LEU A CA 1
ATOM 1197 C C . LEU A 1 163 ? -3.108 -8.496 -5.390 1.00 98.56 163 LEU A C 1
ATOM 1199 O O . LEU A 1 163 ? -4.275 -8.538 -4.989 1.00 98.56 163 LEU A O 1
ATOM 1203 N N . GLY A 1 164 ? -2.117 -9.091 -4.725 1.00 98.56 164 GLY A N 1
ATOM 1204 C CA . GLY A 1 164 ? -2.293 -9.738 -3.428 1.00 98.56 164 GLY A CA 1
ATOM 1205 C C . GLY A 1 164 ? -2.680 -8.746 -2.330 1.00 98.56 164 GLY A C 1
ATOM 1206 O O . GLY A 1 164 ? -3.534 -9.054 -1.496 1.00 98.56 164 GLY A O 1
ATOM 1207 N N . HIS A 1 165 ? -2.107 -7.543 -2.348 1.00 98.38 165 HIS A N 1
ATOM 1208 C CA . HIS A 1 165 ? -2.460 -6.478 -1.419 1.00 98.38 165 HIS A CA 1
ATOM 1209 C C . HIS A 1 165 ? -3.866 -5.926 -1.702 1.00 98.38 165 HIS A C 1
ATOM 1211 O O . HIS A 1 165 ? -4.655 -5.787 -0.773 1.00 98.38 165 HIS A O 1
ATOM 1217 N N . ALA A 1 166 ? -4.279 -5.799 -2.966 1.00 98.50 166 ALA A N 1
ATOM 1218 C CA . ALA A 1 166 ? -5.659 -5.465 -3.315 1.00 98.50 166 ALA A CA 1
ATOM 1219 C C . ALA A 1 166 ? -6.660 -6.481 -2.726 1.00 98.50 166 ALA A C 1
ATOM 1221 O O . ALA A 1 166 ? -7.713 -6.111 -2.201 1.00 98.50 166 ALA A O 1
ATOM 1222 N N . ALA A 1 167 ? -6.329 -7.777 -2.744 1.00 98.44 167 ALA A N 1
ATOM 1223 C CA . ALA A 1 167 ? -7.137 -8.801 -2.078 1.00 98.44 167 ALA A CA 1
ATOM 1224 C C . ALA A 1 167 ? -7.130 -8.649 -0.542 1.00 98.44 167 ALA A C 1
ATOM 1226 O O . ALA A 1 167 ? -8.167 -8.826 0.109 1.00 98.44 167 ALA A O 1
ATOM 1227 N N . TRP A 1 168 ? -5.985 -8.282 0.043 1.00 97.94 168 TRP A N 1
ATOM 1228 C CA . TRP A 1 168 ? -5.851 -7.953 1.467 1.00 97.94 168 TRP A CA 1
ATOM 1229 C C . TRP A 1 168 ? -6.721 -6.753 1.866 1.00 97.94 168 TRP A C 1
ATOM 1231 O O . TRP A 1 168 ? -7.381 -6.784 2.912 1.00 97.94 168 TRP A O 1
ATOM 1241 N N . ASP A 1 169 ? -6.793 -5.733 1.016 1.00 97.75 169 ASP A N 1
ATOM 1242 C CA . ASP A 1 169 ? -7.655 -4.569 1.185 1.00 97.75 169 ASP A CA 1
ATOM 1243 C C . ASP A 1 169 ? -9.131 -4.936 1.089 1.00 97.75 169 ASP A C 1
ATOM 1245 O O . ASP A 1 169 ? -9.915 -4.535 1.947 1.00 97.75 169 ASP A O 1
ATOM 1249 N N . VAL A 1 170 ? -9.530 -5.753 0.108 1.00 98.06 170 VAL A N 1
ATOM 1250 C CA . VAL A 1 170 ? -10.913 -6.249 -0.004 1.00 98.06 170 VAL A CA 1
ATOM 1251 C C . VAL A 1 170 ? -11.314 -7.015 1.257 1.00 98.06 170 VAL A C 1
ATOM 1253 O O . VAL A 1 170 ? -12.415 -6.817 1.782 1.00 98.06 170 VAL A O 1
ATOM 1256 N N . PHE A 1 171 ? -10.414 -7.838 1.800 1.00 97.06 171 PHE A N 1
ATOM 1257 C CA . PHE A 1 171 ? -10.637 -8.511 3.075 1.00 97.06 171 PHE A CA 1
ATOM 1258 C C . PHE A 1 171 ? -10.854 -7.505 4.218 1.00 97.06 171 PHE A C 1
ATOM 1260 O O . PHE A 1 171 ? -11.831 -7.625 4.961 1.00 97.06 171 PHE A O 1
ATOM 1267 N N . HIS A 1 172 ? -10.006 -6.484 4.360 1.00 95.81 172 HIS A N 1
ATOM 1268 C CA . HIS A 1 172 ? -10.140 -5.490 5.433 1.00 95.81 172 HIS A CA 1
ATOM 1269 C C . HIS A 1 172 ? -11.335 -4.550 5.248 1.00 95.81 172 HIS A C 1
ATOM 1271 O O . HIS A 1 172 ? -11.978 -4.179 6.234 1.00 95.81 172 HIS A O 1
ATOM 1277 N N . TYR A 1 173 ? -11.691 -4.236 4.005 1.00 96.38 173 TYR A N 1
ATOM 1278 C CA . TYR A 1 173 ? -12.901 -3.512 3.639 1.00 96.38 173 TYR A CA 1
ATOM 1279 C C . TYR A 1 173 ? -14.149 -4.292 4.062 1.00 96.38 173 TYR A C 1
ATOM 1281 O O . TYR A 1 173 ? -15.033 -3.737 4.715 1.00 96.38 173 TYR A O 1
ATOM 1289 N N . ALA A 1 174 ? -14.204 -5.590 3.745 1.00 97.00 174 ALA A N 1
ATOM 1290 C CA . ALA A 1 174 ? -15.326 -6.456 4.096 1.00 97.00 174 ALA A CA 1
ATOM 1291 C C . ALA A 1 174 ? -15.443 -6.671 5.612 1.00 97.00 174 ALA A C 1
ATOM 1293 O O . ALA A 1 174 ? -16.545 -6.764 6.149 1.00 97.00 174 ALA A O 1
ATOM 1294 N N . ARG A 1 175 ? -14.309 -6.744 6.319 1.00 94.06 175 ARG A N 1
ATOM 1295 C CA . ARG A 1 175 ? -14.275 -6.920 7.778 1.00 94.06 175 ARG A CA 1
ATOM 1296 C C . ARG A 1 175 ? -14.492 -5.627 8.555 1.00 94.06 175 ARG A C 1
ATOM 1298 O O . ARG A 1 175 ? -14.732 -5.723 9.757 1.00 94.06 175 ARG A O 1
ATOM 1305 N N . ASP A 1 176 ? -14.373 -4.474 7.897 1.00 94.06 176 ASP A N 1
ATOM 1306 C CA . ASP A 1 176 ? -14.376 -3.135 8.489 1.00 94.06 176 ASP A CA 1
ATOM 1307 C C . ASP A 1 176 ? -13.571 -3.100 9.797 1.00 94.06 176 ASP A C 1
ATOM 1309 O O . ASP A 1 176 ? -14.095 -2.871 10.891 1.00 94.06 176 ASP A O 1
ATOM 1313 N N . LYS A 1 177 ? -12.280 -3.431 9.702 1.00 91.31 177 LYS A N 1
ATOM 1314 C CA . LYS A 1 177 ? -11.344 -3.490 10.834 1.00 91.31 177 LYS A CA 1
ATOM 1315 C C . LYS A 1 177 ? -9.962 -2.987 10.419 1.00 91.31 177 LYS A C 1
ATOM 1317 O O . LYS A 1 177 ? -9.613 -3.003 9.246 1.00 91.31 177 LYS A O 1
ATOM 1322 N N . VAL A 1 178 ? -9.169 -2.592 11.421 1.00 94.88 178 VAL A N 1
ATOM 1323 C CA . VAL A 1 178 ? -7.770 -2.118 11.325 1.00 94.88 178 VAL A CA 1
ATOM 1324 C C . VAL A 1 178 ? -7.607 -0.748 10.667 1.00 94.88 178 VAL A C 1
ATOM 1326 O O . VAL A 1 178 ? -7.114 0.169 11.318 1.00 94.88 178 VAL A O 1
ATOM 1329 N N . VAL A 1 179 ? -8.081 -0.576 9.438 1.00 96.69 179 VAL A N 1
ATOM 1330 C CA . VAL A 1 179 ? -8.007 0.682 8.680 1.00 96.69 179 VAL A CA 1
ATOM 1331 C C . VAL A 1 179 ? -9.397 1.278 8.463 1.00 96.69 179 VAL A C 1
ATOM 1333 O O . VAL A 1 179 ? -10.420 0.664 8.772 1.00 96.69 179 VAL A O 1
ATOM 1336 N N . ALA A 1 180 ? -9.458 2.526 7.996 1.00 96.25 180 ALA A N 1
ATOM 1337 C CA . ALA A 1 180 ? -10.723 3.129 7.593 1.00 96.25 180 ALA A CA 1
ATOM 1338 C C . ALA A 1 180 ? -11.233 2.462 6.307 1.00 96.25 180 ALA A C 1
ATOM 1340 O O . ALA A 1 180 ? -10.455 2.231 5.387 1.00 96.25 180 ALA A O 1
ATOM 1341 N N . ARG A 1 181 ? -12.544 2.226 6.204 1.00 95.50 181 ARG A N 1
ATOM 1342 C CA . ARG A 1 181 ? -13.146 1.608 5.013 1.00 95.50 181 ARG A CA 1
ATOM 1343 C C . ARG A 1 181 ? -12.864 2.385 3.722 1.00 95.50 181 ARG A C 1
ATOM 1345 O O . ARG A 1 181 ? -12.629 1.773 2.690 1.00 95.50 181 ARG A O 1
ATOM 1352 N N . SER A 1 182 ? -12.802 3.717 3.802 1.00 96.25 182 SER A N 1
ATOM 1353 C CA . SER A 1 182 ? -12.395 4.563 2.675 1.00 96.25 182 SER A CA 1
ATOM 1354 C C . SER A 1 182 ? -10.947 4.334 2.247 1.00 96.25 182 SER A C 1
ATOM 1356 O O . SER A 1 182 ? -10.664 4.374 1.060 1.00 96.25 182 SER A O 1
ATOM 1358 N N . TYR A 1 183 ? -10.037 4.082 3.192 1.00 97.19 183 TYR A N 1
ATOM 1359 C CA . TYR A 1 183 ? -8.646 3.771 2.870 1.00 97.19 183 TYR A CA 1
ATOM 1360 C C . TYR A 1 183 ? -8.547 2.423 2.154 1.00 97.19 183 TYR A C 1
ATOM 1362 O O . TYR A 1 183 ? -7.959 2.364 1.085 1.00 97.19 183 TYR A O 1
ATOM 1370 N N . ALA A 1 184 ? -9.183 1.376 2.691 1.00 97.56 184 ALA A N 1
ATOM 1371 C CA . ALA A 1 184 ? -9.162 0.050 2.069 1.00 97.56 184 ALA A CA 1
ATOM 1372 C C . ALA A 1 184 ? -9.798 0.053 0.666 1.00 97.56 184 ALA A C 1
ATOM 1374 O O . ALA A 1 184 ? -9.275 -0.569 -0.246 1.00 97.56 184 ALA A O 1
ATOM 1375 N N . GLU A 1 185 ? -10.902 0.783 0.461 1.00 97.69 185 GLU A N 1
ATOM 1376 C CA . GLU A 1 185 ? -11.512 0.926 -0.872 1.00 97.69 185 GLU A CA 1
ATOM 1377 C C . GLU A 1 185 ? -10.585 1.630 -1.861 1.00 97.69 185 GLU A C 1
ATOM 1379 O O . GLU A 1 185 ? -10.460 1.199 -3.003 1.00 97.69 185 GLU A O 1
ATOM 1384 N N . TRP A 1 186 ? -9.944 2.715 -1.424 1.00 97.81 186 TRP A N 1
ATOM 1385 C CA . TRP A 1 186 ? -8.990 3.453 -2.242 1.00 97.81 186 TRP A CA 1
ATOM 1386 C C . TRP A 1 186 ? -7.767 2.594 -2.593 1.00 97.81 186 TRP A C 1
ATOM 1388 O O . TRP A 1 186 ? -7.428 2.490 -3.769 1.00 97.81 186 TRP A O 1
ATOM 1398 N N . CYS A 1 187 ? -7.160 1.939 -1.599 1.00 98.06 187 CYS A N 1
ATOM 1399 C CA . CYS A 1 187 ? -5.953 1.126 -1.754 1.00 98.06 187 CYS A CA 1
ATOM 1400 C C . CYS A 1 187 ? -6.210 -0.081 -2.663 1.00 98.06 187 CYS A C 1
ATOM 1402 O O . CYS A 1 187 ? -5.489 -0.267 -3.636 1.00 98.06 187 CYS A O 1
ATOM 1404 N N . ALA A 1 188 ? -7.338 -0.781 -2.475 1.00 98.38 188 ALA A N 1
ATOM 1405 C CA . ALA A 1 188 ? -7.730 -1.887 -3.347 1.00 98.38 188 ALA A CA 1
ATOM 1406 C C . ALA A 1 188 ? -7.806 -1.477 -4.824 1.00 98.38 188 ALA A C 1
ATOM 1408 O O . ALA A 1 188 ? -7.418 -2.241 -5.703 1.00 98.38 188 ALA A O 1
ATOM 1409 N N . VAL A 1 189 ? -8.333 -0.280 -5.109 1.00 98.25 189 VAL A N 1
ATOM 1410 C CA . VAL A 1 189 ? -8.455 0.233 -6.480 1.00 98.25 189 VAL A CA 1
ATOM 1411 C C . VAL A 1 189 ? -7.090 0.606 -7.047 1.00 98.25 189 VAL A C 1
ATOM 1413 O O . VAL A 1 189 ? -6.808 0.251 -8.190 1.00 98.25 189 VAL A O 1
ATOM 1416 N N . VAL A 1 190 ? -6.255 1.300 -6.269 1.00 97.88 190 VAL A N 1
ATOM 1417 C CA . VAL A 1 190 ? 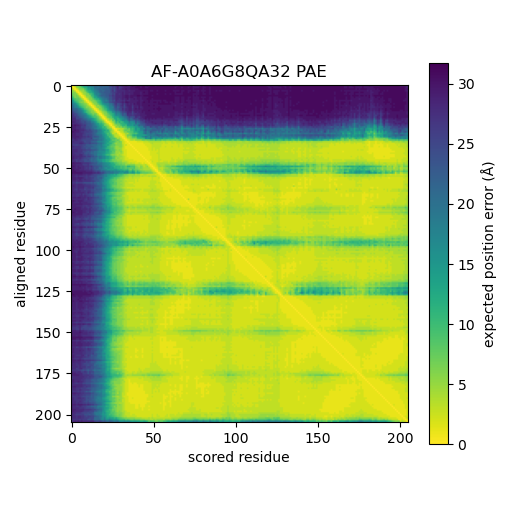-4.895 1.663 -6.689 1.00 97.88 190 VAL A CA 1
ATOM 1418 C C . VAL A 1 190 ? -4.090 0.409 -7.005 1.00 97.88 190 VAL A C 1
ATOM 1420 O O . VAL A 1 190 ? -3.567 0.291 -8.108 1.00 97.88 190 VAL A O 1
ATOM 1423 N N . ASP A 1 191 ? -4.064 -0.548 -6.086 1.00 97.88 191 ASP A N 1
ATOM 1424 C CA . ASP A 1 191 ? -3.246 -1.751 -6.191 1.00 97.88 191 ASP A CA 1
ATOM 1425 C C . ASP A 1 191 ? -3.710 -2.673 -7.317 1.00 97.88 191 ASP A C 1
ATOM 1427 O O . ASP A 1 191 ? -2.893 -3.214 -8.062 1.00 97.88 191 ASP A O 1
ATOM 1431 N N . LEU A 1 192 ? -5.028 -2.812 -7.497 1.00 98.56 192 LEU A N 1
ATOM 1432 C CA . LEU A 1 192 ? -5.585 -3.593 -8.596 1.00 98.56 192 LEU A CA 1
ATOM 1433 C C . LEU A 1 192 ? -5.182 -3.007 -9.952 1.00 98.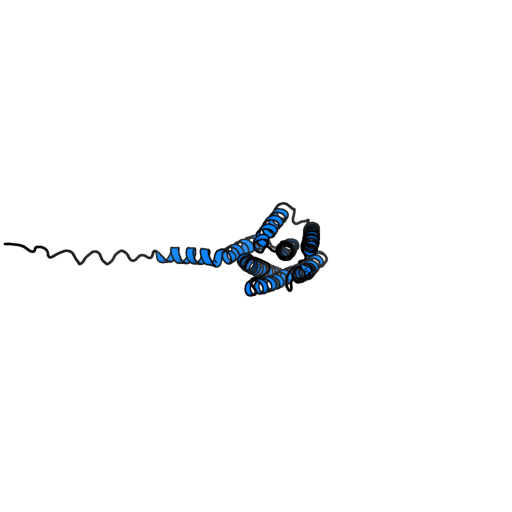56 192 LEU A C 1
ATOM 1435 O O . LEU A 1 192 ? -4.736 -3.740 -10.834 1.00 98.56 192 LEU A O 1
ATOM 1439 N N . LEU A 1 193 ? -5.351 -1.694 -10.127 1.00 98.12 193 LEU A N 1
ATOM 1440 C CA . LEU A 1 193 ? -5.062 -1.026 -11.393 1.00 98.12 193 LEU A CA 1
ATOM 1441 C C . LEU A 1 193 ? -3.559 -0.957 -11.665 1.00 98.12 193 LEU A C 1
ATOM 1443 O O . LEU A 1 193 ? -3.138 -1.231 -12.785 1.00 98.12 193 LEU A O 1
ATOM 1447 N N . ALA A 1 194 ? -2.754 -0.637 -10.652 1.00 97.06 194 ALA A N 1
ATOM 1448 C CA . ALA A 1 194 ? -1.306 -0.576 -10.771 1.00 97.06 194 ALA A CA 1
ATOM 1449 C C . ALA A 1 194 ? -0.707 -1.962 -11.044 1.00 97.06 194 ALA A C 1
ATOM 1451 O O . ALA A 1 194 ? 0.070 -2.112 -11.983 1.00 97.06 194 ALA A O 1
ATOM 1452 N N . GLY A 1 195 ? -1.123 -2.994 -10.302 1.00 97.50 195 GLY A N 1
ATOM 1453 C CA . GLY A 1 195 ? -0.674 -4.367 -10.532 1.00 97.50 195 GLY A CA 1
ATOM 1454 C C . GLY A 1 195 ? -1.052 -4.875 -11.925 1.00 97.50 195 GLY A C 1
ATOM 1455 O O . GLY A 1 195 ? -0.213 -5.441 -12.625 1.00 97.50 195 GLY A O 1
ATOM 1456 N N . ALA A 1 196 ? -2.283 -4.611 -12.377 1.00 97.81 196 ALA A N 1
ATOM 1457 C CA . ALA A 1 196 ? -2.712 -4.957 -13.733 1.00 97.81 196 ALA A CA 1
ATOM 1458 C C . ALA A 1 196 ? -1.924 -4.200 -14.816 1.00 97.81 196 ALA A C 1
ATOM 1460 O O . ALA A 1 196 ? -1.579 -4.790 -15.839 1.00 97.81 196 ALA A O 1
ATOM 1461 N N . ALA A 1 197 ? -1.616 -2.919 -14.596 1.00 96.31 197 ALA A N 1
ATOM 1462 C CA . ALA A 1 197 ? -0.823 -2.118 -15.524 1.00 96.31 197 ALA A CA 1
ATOM 1463 C C . ALA A 1 197 ? 0.626 -2.613 -15.625 1.00 96.31 197 ALA A C 1
ATOM 1465 O O . ALA A 1 197 ? 1.142 -2.715 -16.733 1.00 96.31 197 ALA A O 1
ATOM 1466 N N . VAL A 1 198 ? 1.259 -2.983 -14.505 1.00 96.44 198 VAL A N 1
ATOM 1467 C CA . VAL A 1 198 ? 2.608 -3.571 -14.522 1.00 96.44 198 VAL A CA 1
ATOM 1468 C C . VAL A 1 198 ? 2.619 -4.874 -15.322 1.00 96.44 198 VAL A C 1
ATOM 1470 O O . VAL A 1 198 ? 3.458 -5.029 -16.203 1.00 96.44 198 VAL A O 1
ATOM 1473 N N . LEU A 1 199 ? 1.657 -5.779 -15.090 1.00 96.38 199 LEU A N 1
ATOM 1474 C CA . LEU A 1 199 ? 1.540 -7.000 -15.900 1.00 96.38 199 LEU A CA 1
ATOM 1475 C C . LEU A 1 199 ? 1.361 -6.679 -17.384 1.00 96.38 199 LEU A C 1
ATOM 1477 O O . LEU A 1 199 ? 1.991 -7.306 -18.227 1.00 96.38 199 LEU A O 1
ATOM 1481 N N . PHE A 1 200 ? 0.506 -5.708 -17.707 1.00 95.19 200 PHE A N 1
ATOM 1482 C CA . PHE A 1 200 ? 0.281 -5.297 -19.088 1.00 95.19 200 PHE A CA 1
ATOM 1483 C C . PHE A 1 200 ? 1.573 -4.811 -19.755 1.00 95.19 200 PHE A C 1
ATOM 1485 O O . PHE A 1 200 ? 1.880 -5.267 -20.853 1.00 95.19 200 PHE A O 1
ATOM 1492 N N . VAL A 1 201 ? 2.351 -3.952 -19.086 1.00 93.31 201 VAL A N 1
ATOM 1493 C CA . VAL A 1 201 ? 3.651 -3.483 -19.590 1.00 93.31 201 VAL A CA 1
ATOM 1494 C C . VAL A 1 201 ? 4.579 -4.670 -19.845 1.00 93.31 201 VAL A C 1
ATOM 1496 O O . VAL A 1 201 ? 5.008 -4.841 -20.980 1.00 93.31 201 VAL A O 1
ATOM 1499 N N . LEU A 1 202 ? 4.769 -5.550 -18.856 1.00 93.06 202 LEU A N 1
ATOM 1500 C CA . LEU A 1 202 ? 5.655 -6.720 -18.955 1.00 93.06 202 LEU A CA 1
ATOM 1501 C C . LEU A 1 202 ? 5.285 -7.700 -20.077 1.00 93.06 202 LEU A C 1
ATOM 1503 O O . LEU A 1 202 ? 6.153 -8.376 -20.612 1.00 93.06 202 LEU A O 1
ATOM 1507 N N . PHE A 1 203 ? 4.003 -7.811 -20.435 1.00 92.19 203 PHE A N 1
ATOM 1508 C CA . PHE A 1 203 ? 3.567 -8.659 -21.552 1.00 92.19 203 PHE A CA 1
ATOM 1509 C C . PHE A 1 203 ? 3.678 -7.984 -22.926 1.00 92.19 203 PHE A C 1
ATOM 1511 O O . PHE A 1 203 ? 3.482 -8.654 -23.942 1.00 92.19 203 PHE A O 1
ATOM 1518 N N . THR A 1 204 ? 3.919 -6.673 -22.974 1.00 88.12 204 THR A N 1
ATOM 1519 C CA . THR A 1 204 ? 3.965 -5.890 -24.224 1.00 88.12 204 THR A CA 1
ATOM 1520 C C . THR A 1 204 ? 5.359 -5.396 -24.599 1.00 88.12 204 THR A C 1
ATOM 1522 O O . THR A 1 204 ? 5.547 -4.960 -25.737 1.00 88.12 204 THR A O 1
ATOM 1525 N N . THR A 1 205 ? 6.313 -5.475 -23.674 1.00 77.19 205 THR A N 1
ATOM 1526 C CA . THR A 1 205 ? 7.751 -5.249 -23.880 1.00 77.19 205 THR A CA 1
ATOM 1527 C C . THR A 1 205 ? 8.459 -6.534 -24.276 1.00 77.19 205 THR A C 1
ATOM 1529 O O . THR A 1 205 ? 9.293 -6.469 -25.206 1.00 77.19 205 THR A O 1
#

Nearest PDB structures (foldseek):
  7jh5-assembly1_A  TM=2.168E-01  e=8.508E+00  synthetic construct

Foldseek 3Di:
DDDDDDDDDDPPDDPPPPPDPPVVVVVVVCCVVCVLLVLLVVVLCVVLVPDAQQLLCLLVLLQLLLLLLLLLLVVHQACSVVSNVVLVVVVVPDDSVCSVVSLVVSVVSSVVSLVSSVVVVSVVDVPGNVVSVVSSCVLSVLSNVLVVDPRLVSNLSSLVSLQVVLVVLVVCLVVVDSHHVSSSSNSNSSSPSSSVSSVVNSVVD

Organism: NCBI:txid2653851

Sequence (205 aa):
MTDKHTFVNEGRDRAADRRSPQAHRGWTGLLAHRWPTALGVAVAALTVFDLRGGTELAALTMLMSVVYLGAAALDRRRFAWVVLLAGVAVLAFVPTSSEVALSVGFLAAALVFFVVGAARGGLRKPGGLALQSVGVLAFGSIVLAALYVDPDLGGFLVAFALLGHAAWDVFHYARDKVVARSYAEWCAVVDLLAGAAVLFVLFTT

pLDDT: mean 87.54, std 16.47, range [35.59, 98.56]

Mean predicted aligned error: 8.82 Å

Secondary structure (DSSP, 8-state):
---------SSSSSSS----SHHHHHHHHHHHHSHHHHHHHHHHHHHHTT-SSSGGGHHHHHHHHHHHHHHHHHT-TTHHHHHHHHHHHHHHHS-GGGHHHHHHHHHHHHHHHHHHHHHTTGGGSTTSHHHHHHHHHHHHHHHHHHTTS-HHHHHHHHHHHHHHHHHHHHHHHHHT-SS-HHHHHHHHHHHHHHHHHHHHHHHH-